Protein AF-R7HG41-F1 (afdb_monomer)

Foldseek 3Di:
DDWDWDWDWDDDPQKIKIKTKIFAAPDDPVLVVVLVVLVNLCRPPNDPPQPLLVVQLNCQLCVRTHQIWMWMWIGHPQWIWIWIDTRLATAKIWIARRVFQWIWIAGPVPGIDIDTDPDDPVVVVVVVVVVVVSVVSSRPRDHDDQDPLNLVLQVLLCLQVVFGDFLSDPCSQLSSQLLQLVVVLVVDDSDPFDWDDDPPDLATGGPVSVVSSSSCSSVGTDDPPRRDDDDDPLSSQLSNLLNVLLCVLVVPDPCSSSLSSLLSLLSNCCPPVHPVPDDLVVSCVSSVHDSVSNVSSNCSSVSSVVRSVD

Radius of gyration: 23.67 Å; Cα contacts (8 Å, |Δi|>4): 444; chains: 1; bounding box: 62×33×68 Å

Mean predicted aligned error: 6.95 Å

Secondary structure (DSSP, 8-state):
-EEEEEEEEEEETTEEEEEEEEEEE---HHHHHHHHHHHHHHHHHS--S-HHHHHHHHHHHTTT-EEEEEEEEEEETTEEEEEEEETTEEEEEEEEEGGGTEEEEEETTTEEEEEE-S--HHHHHHHHHHHHHHHHHHHT-------HHHHHHHHHHHHHHSS--BTTSTTHHHHHHHHHHHHGGGT--SS----B--TT-SS-B-HHHHHHHHHHGGG-BPPGGG------HHHHHHHHHHHHHHHHHHTT-TTHHHHHHHHHHHHHHHHHTS-TTS-HHHHHHHHTS-HHHHHHHHHHHHHHHHHHT-

pLDD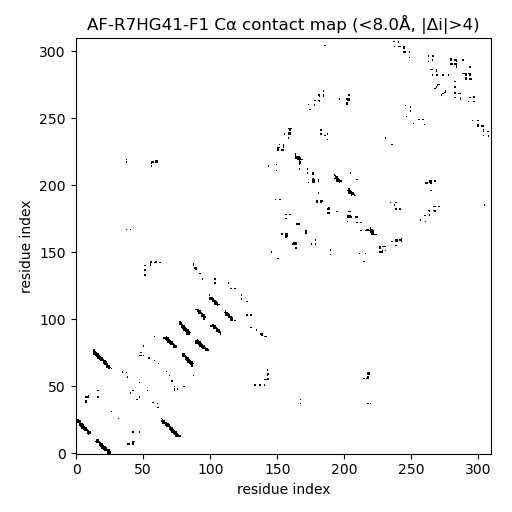T: mean 87.92, std 9.07, range [41.19, 97.56]

Solvent-accessible surface area (backbone atoms only — not comparable to full-atom values): 17279 Å² total; per-residue (Å²): 120,46,83,46,76,49,77,52,74,38,79,56,98,63,35,36,39,38,41,41,38,38,30,34,34,78,72,57,73,68,61,55,48,52,47,52,50,53,52,54,48,44,63,74,70,50,82,74,79,54,57,62,62,44,54,31,37,52,47,29,57,45,60,82,41,43,76,34,33,42,37,41,38,34,33,51,81,59,35,36,37,40,39,33,34,47,70,87,39,64,47,35,39,36,43,35,35,60,92,62,50,29,40,40,38,38,31,74,89,76,46,77,48,77,48,61,49,101,63,59,69,71,60,52,52,54,50,51,50,55,52,50,54,51,50,51,52,52,66,65,55,60,60,74,74,83,48,71,67,56,28,48,52,51,46,51,46,26,54,44,70,73,45,72,58,38,43,66,46,95,54,38,65,60,52,51,35,31,51,49,55,46,35,46,77,74,76,45,69,95,63,90,73,67,65,45,71,53,95,88,51,72,43,43,43,30,67,71,59,48,53,51,48,62,62,44,29,40,61,31,64,54,62,86,83,83,50,89,64,85,74,56,70,68,58,50,50,46,42,40,45,48,31,50,52,49,48,70,70,58,61,89,45,98,54,52,68,62,53,46,28,49,47,22,35,49,52,45,43,39,67,75,77,39,61,82,85,54,60,57,66,57,54,13,61,76,66,73,51,54,52,65,59,48,52,52,47,52,50,50,53,54,54,40,57,68,61,69,77,113

Nearest PDB structures (foldseek):
  3w40-assembly2_B  TM=4.788E-01  e=5.187E-01  Bacillus subtilis subsp. subtilis str. 168
  3b8b-assembly1_A  TM=6.214E-01  e=1.614E+00  Bacteroides thetaiotaomicron VPI-5482
  5yht-assembly1_A  TM=8.379E-01  e=5.273E+00  Mycobacterium tuberculosis H37Rv
  3zt9-assembly1_A  TM=4.044E-01  e=5.540E+00  Neomoorella thermoacetica

Structure (mmCIF, N/CA/C/O backbone):
data_AF-R7HG41-F1
#
_entry.id   AF-R7HG41-F1
#
loop_
_atom_site.group_PDB
_atom_site.id
_atom_site.type_symbol
_atom_site.label_atom_id
_atom_site.label_alt_id
_atom_site.label_comp_id
_atom_site.label_asym_id
_atom_site.label_entity_id
_atom_site.label_seq_id
_atom_site.pdbx_PDB_ins_code
_atom_site.Cartn_x
_atom_site.Cartn_y
_atom_site.Cartn_z
_atom_site.occupancy
_atom_site.B_iso_or_equiv
_atom_site.auth_seq_id
_atom_site.auth_comp_id
_atom_site.auth_asym_id
_atom_site.auth_atom_id
_atom_site.pdbx_PDB_model_num
ATOM 1 N N . MET A 1 1 ? -14.893 7.289 -26.355 1.00 78.06 1 MET A N 1
ATOM 2 C CA . MET A 1 1 ? -13.456 6.979 -26.232 1.00 78.06 1 MET A CA 1
ATOM 3 C C . MET A 1 1 ? -12.640 8.220 -26.538 1.00 78.06 1 MET A C 1
ATOM 5 O O . MET A 1 1 ? -12.677 8.699 -27.666 1.00 78.06 1 MET A O 1
ATOM 9 N N . GLU A 1 2 ? -11.923 8.737 -25.548 1.00 83.88 2 GLU A N 1
ATOM 10 C CA . GLU A 1 2 ? -11.106 9.950 -25.665 1.00 83.88 2 GLU A CA 1
ATOM 11 C C . GLU A 1 2 ? -9.628 9.630 -25.454 1.00 83.88 2 GLU A C 1
ATOM 13 O O . GLU A 1 2 ? -9.282 8.769 -24.644 1.00 83.88 2 GLU A O 1
ATOM 18 N N . LYS A 1 3 ? -8.747 10.314 -26.195 1.00 88.19 3 LYS A N 1
ATOM 19 C CA . LYS A 1 3 ? -7.300 10.205 -25.987 1.00 88.19 3 LYS A CA 1
ATOM 20 C C . LYS A 1 3 ? -6.907 11.023 -24.768 1.00 88.19 3 LYS A C 1
ATOM 22 O O . LYS A 1 3 ? -7.201 12.212 -24.706 1.00 88.19 3 LYS A O 1
ATOM 27 N N . VAL A 1 4 ? -6.161 10.402 -23.867 1.00 90.25 4 VAL A N 1
ATOM 28 C CA . VAL A 1 4 ? -5.652 11.042 -22.658 1.00 90.25 4 VAL A CA 1
ATOM 29 C C . VAL A 1 4 ? -4.135 11.036 -22.696 1.00 90.25 4 VAL A C 1
ATOM 31 O O . VAL A 1 4 ? -3.513 10.028 -23.036 1.00 90.25 4 VAL A O 1
ATOM 34 N N . LYS A 1 5 ? -3.547 12.178 -22.339 1.00 92.50 5 LYS A N 1
ATOM 35 C CA . LYS A 1 5 ? -2.121 12.311 -22.059 1.00 92.50 5 LYS A CA 1
ATOM 36 C C . LYS A 1 5 ? -1.957 12.925 -20.683 1.00 92.50 5 LYS A C 1
ATOM 38 O O . LYS A 1 5 ? -2.509 13.992 -20.427 1.00 92.50 5 LYS A O 1
ATOM 43 N N . ILE A 1 6 ? -1.216 12.254 -19.814 1.00 93.69 6 ILE A N 1
ATOM 44 C CA . ILE A 1 6 ? -0.931 12.733 -18.463 1.00 93.69 6 ILE A CA 1
ATOM 45 C C . ILE A 1 6 ? 0.579 12.758 -18.292 1.00 93.69 6 ILE A C 1
ATOM 47 O O . ILE A 1 6 ? 1.262 11.787 -18.605 1.00 93.69 6 ILE A O 1
ATOM 51 N N . SER A 1 7 ? 1.089 13.876 -17.789 1.00 95.31 7 SER A N 1
ATOM 52 C CA . SER A 1 7 ? 2.476 14.002 -17.364 1.00 95.31 7 SER A CA 1
ATOM 53 C C . SER A 1 7 ? 2.500 14.571 -15.954 1.00 95.31 7 SER A C 1
ATOM 55 O O . SER A 1 7 ? 1.785 15.532 -15.652 1.00 95.31 7 SER A O 1
ATOM 57 N N . LYS A 1 8 ? 3.275 13.939 -15.076 1.00 95.94 8 LYS A N 1
ATOM 58 C CA . LYS A 1 8 ? 3.498 14.379 -13.698 1.00 95.94 8 LYS A CA 1
ATOM 59 C C . LYS A 1 8 ? 4.977 14.271 -13.397 1.00 95.94 8 LYS A C 1
ATOM 61 O O . LYS A 1 8 ? 5.619 13.301 -13.791 1.00 95.94 8 LYS A O 1
ATOM 66 N N . SER A 1 9 ? 5.510 15.259 -12.698 1.00 93.88 9 SER A N 1
ATOM 67 C CA . SER A 1 9 ? 6.915 15.276 -12.333 1.00 93.88 9 SER A CA 1
ATOM 68 C C . SER A 1 9 ? 7.122 15.859 -10.946 1.00 93.88 9 SER A C 1
ATOM 70 O O . SER A 1 9 ? 6.377 16.726 -10.491 1.00 93.88 9 SER A O 1
ATOM 72 N N . TYR A 1 10 ? 8.163 15.365 -10.296 1.00 91.94 10 TYR A N 1
ATOM 73 C CA . TYR A 1 10 ? 8.751 15.922 -9.094 1.00 91.94 10 TYR A CA 1
ATOM 74 C C . TYR A 1 10 ? 10.243 16.051 -9.333 1.00 91.94 10 TYR A C 1
ATOM 76 O O . TYR A 1 10 ? 10.860 15.105 -9.818 1.00 91.94 10 TYR A O 1
ATOM 84 N N . ASN A 1 11 ? 10.815 17.201 -8.988 1.00 90.88 11 ASN A N 1
ATOM 85 C CA . ASN A 1 11 ? 12.237 17.462 -9.160 1.00 90.88 11 ASN A CA 1
ATOM 86 C C . ASN A 1 11 ? 12.777 18.213 -7.938 1.00 90.88 11 ASN A C 1
ATOM 88 O O . ASN A 1 11 ? 12.240 19.252 -7.557 1.00 90.88 11 ASN A O 1
ATOM 92 N N . LEU A 1 12 ? 13.858 17.691 -7.374 1.00 88.38 12 LEU A N 1
ATOM 93 C CA . LEU A 1 12 ? 14.769 18.321 -6.426 1.00 88.38 12 LEU A CA 1
ATOM 94 C C . LEU A 1 12 ? 16.200 18.202 -6.971 1.00 88.38 12 LEU A C 1
ATOM 96 O O . LEU A 1 12 ? 16.440 17.544 -7.979 1.00 88.38 12 LEU A O 1
ATOM 100 N N . GLU A 1 13 ? 17.163 18.824 -6.294 1.00 82.81 13 GLU A N 1
ATOM 101 C CA . GLU A 1 13 ? 18.558 18.918 -6.750 1.00 82.81 13 GLU A CA 1
ATOM 102 C C . GLU A 1 13 ? 19.205 17.558 -7.084 1.00 82.81 13 GLU A C 1
ATOM 104 O O . GLU A 1 13 ? 19.905 17.455 -8.086 1.00 82.81 13 GLU A O 1
ATOM 109 N N . ASN A 1 14 ? 18.915 16.503 -6.311 1.00 84.94 14 ASN A N 1
ATOM 110 C CA . ASN A 1 14 ? 19.470 15.151 -6.501 1.00 84.94 14 ASN A CA 1
ATOM 111 C C . ASN A 1 14 ? 18.400 14.066 -6.702 1.00 84.94 14 ASN A C 1
ATOM 113 O O . ASN A 1 14 ? 18.694 12.869 -6.629 1.00 84.94 14 ASN A O 1
ATOM 117 N N . GLU A 1 15 ? 17.149 14.473 -6.920 1.00 90.75 15 GLU A N 1
ATOM 118 C CA . GLU A 1 15 ? 16.019 13.556 -7.022 1.00 90.75 15 GLU A CA 1
ATOM 119 C C . GLU A 1 15 ? 15.076 14.011 -8.127 1.00 90.75 15 GLU A C 1
ATOM 121 O O . GLU A 1 15 ? 14.619 15.150 -8.133 1.00 90.75 15 GLU A O 1
ATOM 126 N N . SER A 1 16 ? 14.732 13.125 -9.050 1.00 92.81 16 SER A N 1
ATOM 127 C CA . SER A 1 16 ? 13.655 13.394 -9.998 1.00 92.81 16 SER A CA 1
ATOM 128 C C . SER A 1 16 ? 12.800 12.162 -10.201 1.00 92.81 16 SER A C 1
ATOM 130 O O . SER A 1 16 ? 13.277 11.034 -10.150 1.00 92.81 16 SER A O 1
ATOM 132 N N . PHE A 1 17 ? 11.511 12.380 -10.403 1.00 95.25 17 PHE A N 1
ATOM 133 C CA . PHE A 1 17 ? 10.571 11.319 -10.700 1.00 95.25 17 PHE A CA 1
ATOM 134 C C . PHE A 1 17 ? 9.558 11.840 -11.704 1.00 95.25 17 PHE A C 1
ATOM 136 O O . PHE A 1 17 ? 8.912 12.858 -11.456 1.00 95.25 17 PHE A O 1
ATOM 143 N N . ILE A 1 18 ? 9.442 11.176 -12.848 1.00 95.69 18 ILE A N 1
ATOM 144 C CA . ILE A 1 18 ? 8.617 11.619 -13.969 1.00 95.69 18 ILE A CA 1
ATOM 145 C C . ILE A 1 18 ? 7.755 10.452 -14.422 1.00 95.69 18 ILE A C 1
ATOM 147 O O . ILE A 1 18 ? 8.249 9.352 -14.653 1.00 95.69 18 ILE A O 1
ATOM 151 N N . ILE A 1 19 ? 6.465 10.719 -14.581 1.00 96.62 19 ILE A N 1
ATOM 152 C CA . ILE A 1 19 ? 5.491 9.798 -15.149 1.00 96.62 19 ILE A CA 1
ATOM 153 C C . ILE A 1 19 ? 4.958 10.438 -16.418 1.00 96.62 19 ILE A C 1
ATOM 155 O O . ILE A 1 19 ? 4.412 11.541 -16.368 1.00 96.62 19 ILE A O 1
ATOM 159 N N . ASN A 1 20 ? 5.046 9.721 -17.530 1.00 96.38 20 ASN A N 1
ATOM 160 C CA . ASN A 1 20 ? 4.346 10.057 -18.757 1.00 96.38 20 ASN A CA 1
ATOM 161 C C . ASN A 1 20 ? 3.416 8.907 -19.126 1.00 96.38 20 ASN A C 1
ATOM 163 O O . ASN A 1 20 ? 3.817 7.746 -19.189 1.00 96.38 20 ASN A O 1
ATOM 167 N N . TYR A 1 21 ? 2.162 9.245 -19.380 1.00 94.75 21 TYR A N 1
ATOM 168 C CA . TYR A 1 21 ? 1.125 8.299 -19.740 1.00 94.75 21 TYR A CA 1
ATOM 169 C C . TYR A 1 21 ? 0.398 8.764 -21.000 1.00 94.75 21 TYR A C 1
ATOM 171 O O . TYR A 1 21 ? -0.003 9.925 -21.106 1.00 94.75 21 TYR A O 1
ATOM 179 N N . GLU A 1 22 ? 0.171 7.838 -21.928 1.00 94.12 22 GLU A N 1
ATOM 180 C CA . GLU A 1 22 ? -0.749 8.011 -23.052 1.00 94.12 22 GLU A CA 1
ATOM 181 C C . GLU A 1 22 ? -1.715 6.824 -23.117 1.00 94.12 22 GLU A C 1
ATOM 183 O O . GLU A 1 22 ? -1.293 5.673 -23.017 1.00 94.12 22 GLU A O 1
ATOM 188 N N . GLY A 1 23 ? -3.001 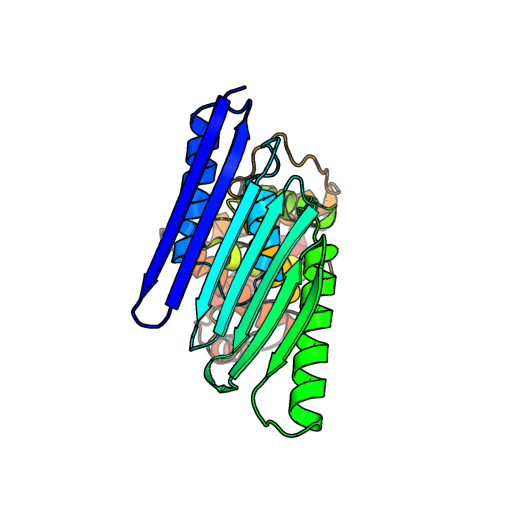7.085 -23.346 1.00 91.50 23 GLY A N 1
ATOM 189 C CA . GLY A 1 23 ? -4.000 6.025 -23.472 1.00 91.50 23 GLY A CA 1
ATOM 190 C C . GLY A 1 23 ? -5.344 6.508 -24.000 1.00 91.50 23 GLY A C 1
ATOM 191 O O . GLY A 1 23 ? -5.479 7.637 -24.482 1.00 91.50 23 GLY A O 1
ATOM 192 N N . ILE A 1 24 ? -6.341 5.628 -23.926 1.00 88.00 24 ILE A N 1
ATOM 193 C CA . ILE A 1 24 ? -7.725 5.892 -24.324 1.00 88.00 24 ILE A CA 1
ATOM 194 C C . ILE A 1 24 ? -8.651 5.537 -23.167 1.00 88.00 24 ILE A C 1
ATOM 196 O O . ILE A 1 24 ? -8.531 4.458 -22.592 1.00 88.00 24 ILE A O 1
ATOM 200 N N . THR A 1 25 ? -9.597 6.417 -22.857 1.00 84.81 25 THR A N 1
ATOM 201 C CA . THR A 1 25 ? -10.564 6.209 -21.776 1.00 84.81 25 THR A CA 1
ATOM 202 C C . THR A 1 25 ? -12.006 6.310 -22.271 1.00 84.81 25 THR A C 1
ATOM 204 O O . THR A 1 25 ? -12.307 7.033 -23.227 1.00 84.81 25 THR A O 1
ATOM 207 N N . GLU A 1 26 ? -12.899 5.558 -21.635 1.00 80.56 26 GLU A N 1
ATOM 208 C CA . GLU A 1 26 ? -14.361 5.729 -21.721 1.00 80.56 26 GLU A CA 1
ATOM 209 C C . GLU A 1 26 ? -14.936 6.377 -20.459 1.00 80.56 26 GLU A C 1
ATOM 211 O O . GLU A 1 26 ? -16.139 6.604 -20.358 1.00 80.56 26 GLU A O 1
ATOM 216 N N . ILE A 1 27 ? -14.068 6.659 -19.492 1.00 72.88 27 ILE A N 1
ATOM 217 C CA . ILE A 1 27 ? -14.447 7.135 -18.178 1.00 72.88 27 ILE A CA 1
ATOM 218 C C . ILE A 1 27 ? -14.811 8.631 -18.255 1.00 72.88 27 ILE A C 1
ATOM 220 O O . ILE A 1 27 ? -14.262 9.373 -19.069 1.00 72.88 27 ILE A O 1
ATOM 224 N N . ASN A 1 28 ? -15.754 9.075 -17.420 1.00 73.69 28 ASN A N 1
ATOM 225 C CA . ASN A 1 28 ? -16.190 10.471 -17.353 1.00 73.69 28 ASN A CA 1
ATOM 226 C C . ASN A 1 28 ? -15.112 11.408 -16.747 1.00 73.69 28 ASN A C 1
ATOM 228 O O . ASN A 1 28 ? -14.106 10.971 -16.185 1.00 73.69 28 ASN A O 1
ATOM 232 N N . ASN A 1 29 ? -15.361 12.721 -16.810 1.00 71.25 29 ASN A N 1
ATOM 233 C CA . ASN A 1 29 ? -14.437 13.750 -16.312 1.00 71.25 29 ASN A CA 1
ATOM 234 C C . ASN A 1 29 ? -14.138 13.673 -14.803 1.00 71.25 29 ASN A C 1
ATOM 236 O O . ASN A 1 29 ? -13.034 14.033 -14.395 1.00 71.25 29 ASN A O 1
ATOM 240 N N . ASN A 1 30 ? -15.085 13.226 -13.971 1.00 68.56 30 ASN A N 1
ATOM 241 C CA . ASN A 1 30 ? -14.884 13.161 -12.519 1.00 68.56 30 ASN A CA 1
ATOM 242 C C . ASN A 1 30 ? -13.859 12.083 -12.158 1.00 68.56 30 ASN A C 1
ATOM 244 O O . ASN A 1 30 ? -12.935 12.338 -11.394 1.00 68.56 30 ASN A O 1
ATOM 248 N N . ASP A 1 31 ? -13.950 10.913 -12.780 1.00 77.81 31 ASP A N 1
ATOM 249 C CA . ASP A 1 31 ? -13.001 9.830 -12.527 1.00 77.81 31 ASP A CA 1
ATOM 250 C C . ASP A 1 31 ? -11.586 10.163 -13.051 1.00 77.81 31 ASP A C 1
ATOM 252 O O . ASP A 1 31 ? -10.582 9.756 -12.467 1.00 77.81 31 ASP A O 1
ATOM 256 N N . LEU A 1 32 ? -11.474 10.953 -14.129 1.00 85.69 32 LEU A N 1
ATOM 257 C CA . LEU A 1 32 ? -10.180 11.475 -14.588 1.00 85.69 32 LEU A CA 1
ATOM 258 C C . LEU A 1 32 ? -9.575 12.472 -13.582 1.00 85.69 32 LEU A C 1
ATOM 260 O O . LEU A 1 32 ? -8.350 12.534 -13.434 1.00 85.69 32 LEU A O 1
ATOM 264 N N . SER A 1 33 ? -10.410 13.249 -12.887 1.00 87.50 33 SER A N 1
ATOM 265 C CA . SER A 1 33 ? -9.967 14.109 -11.785 1.00 87.50 33 SER A CA 1
ATOM 266 C C . SER A 1 33 ? -9.430 13.276 -10.621 1.00 87.50 33 SER A C 1
ATOM 268 O O . SER A 1 33 ? -8.360 13.592 -10.104 1.00 87.50 33 SER A O 1
ATOM 270 N N . ASP A 1 34 ? -10.112 12.191 -10.251 1.00 87.62 34 ASP A N 1
ATOM 271 C CA . ASP A 1 34 ? -9.669 11.291 -9.178 1.00 87.62 34 ASP A CA 1
ATOM 272 C C . ASP A 1 34 ? -8.307 10.661 -9.501 1.00 87.62 34 ASP A C 1
ATOM 274 O O . ASP A 1 34 ? -7.390 10.693 -8.680 1.00 87.62 34 ASP A O 1
ATOM 278 N N . VAL A 1 35 ? -8.125 10.189 -10.740 1.00 90.94 35 VAL A N 1
ATOM 279 C CA . VAL A 1 35 ? -6.831 9.689 -11.234 1.00 90.94 35 VAL A CA 1
ATOM 280 C C . VAL A 1 35 ? -5.750 10.768 -11.143 1.00 90.94 35 VAL A C 1
ATOM 282 O O . VAL A 1 35 ? -4.647 10.505 -10.670 1.00 90.94 35 VAL A O 1
ATOM 285 N N . ASN A 1 36 ? -6.043 12.003 -11.558 1.00 91.50 36 ASN A N 1
ATOM 286 C CA . ASN A 1 36 ? -5.079 13.102 -11.473 1.00 91.50 36 ASN A CA 1
ATOM 287 C C . ASN A 1 36 ? -4.702 13.461 -10.031 1.00 91.50 36 ASN A C 1
ATOM 289 O O . ASN A 1 36 ? -3.537 13.788 -9.779 1.00 91.50 36 ASN A O 1
ATOM 293 N N . ASN A 1 37 ? -5.657 13.405 -9.104 1.00 91.50 37 ASN A N 1
ATOM 294 C CA . ASN A 1 37 ? -5.418 13.641 -7.685 1.00 91.50 37 ASN A CA 1
ATOM 295 C C . ASN A 1 37 ? -4.519 12.545 -7.099 1.00 91.50 37 ASN A C 1
ATOM 297 O O . ASN A 1 37 ? -3.484 12.874 -6.520 1.00 91.50 37 ASN A O 1
ATOM 301 N N . LEU A 1 38 ? -4.833 11.270 -7.360 1.00 93.56 38 LEU A N 1
ATOM 302 C CA . LEU A 1 38 ? -4.010 10.125 -6.952 1.00 93.56 38 LEU A CA 1
ATOM 303 C C . LEU A 1 38 ? -2.582 10.221 -7.487 1.00 93.56 38 LEU A C 1
ATOM 305 O O . LEU A 1 38 ? -1.628 10.045 -6.743 1.00 93.56 38 LEU A O 1
ATOM 309 N N . LEU A 1 39 ? -2.407 10.552 -8.766 1.00 94.56 39 LEU A N 1
ATOM 310 C CA . LEU A 1 39 ? -1.074 10.701 -9.354 1.00 94.56 39 LEU A CA 1
ATOM 311 C C . LEU A 1 39 ? -0.287 11.869 -8.753 1.00 94.56 39 LEU A C 1
ATOM 313 O O . LEU A 1 39 ? 0.932 11.790 -8.620 1.00 94.56 39 LEU A O 1
ATOM 317 N N . THR A 1 40 ? -0.969 12.966 -8.421 1.00 92.75 40 THR A N 1
ATOM 318 C CA . THR A 1 40 ? -0.326 14.130 -7.800 1.00 92.75 40 THR A CA 1
ATOM 319 C C . THR A 1 40 ? 0.130 13.797 -6.384 1.00 92.75 40 THR A C 1
ATOM 321 O O . THR A 1 40 ? 1.250 14.138 -6.014 1.00 92.75 40 THR A O 1
ATOM 324 N N . ASP A 1 41 ? -0.702 13.104 -5.611 1.00 91.94 41 ASP A N 1
ATOM 325 C CA . ASP A 1 41 ? -0.322 12.608 -4.291 1.00 91.94 41 ASP A CA 1
ATOM 326 C C . ASP A 1 41 ? 0.829 11.592 -4.387 1.00 91.94 41 ASP A C 1
ATOM 328 O O . ASP A 1 41 ? 1.850 11.759 -3.722 1.00 91.94 41 ASP A O 1
ATOM 332 N N . PHE A 1 42 ? 0.738 10.626 -5.305 1.00 93.06 42 PHE A N 1
ATOM 333 C CA . PHE A 1 42 ? 1.752 9.594 -5.515 1.00 93.06 42 PHE A CA 1
ATOM 334 C C . PHE A 1 42 ? 3.130 10.196 -5.794 1.00 93.06 42 PHE A C 1
ATOM 336 O O . PHE A 1 42 ? 4.118 9.848 -5.148 1.00 93.06 42 PHE A O 1
ATOM 343 N N . VAL A 1 43 ? 3.195 11.147 -6.730 1.00 91.94 43 VAL A N 1
ATOM 344 C CA . VAL A 1 43 ? 4.447 11.809 -7.108 1.00 91.94 43 VAL A CA 1
ATOM 345 C C . VAL A 1 43 ? 5.028 12.638 -5.969 1.00 91.94 43 VAL A C 1
ATOM 347 O O . VAL A 1 43 ? 6.241 12.783 -5.921 1.00 91.94 43 VAL A O 1
ATOM 350 N N . ASN A 1 44 ? 4.222 13.163 -5.048 1.00 87.50 44 ASN A N 1
ATOM 351 C CA . ASN A 1 44 ? 4.720 14.006 -3.960 1.00 87.50 44 ASN A CA 1
ATOM 352 C C . ASN A 1 44 ? 5.051 13.221 -2.685 1.00 87.50 44 ASN A C 1
ATOM 354 O O . ASN A 1 44 ? 5.999 13.581 -1.989 1.00 87.50 44 ASN A O 1
ATOM 358 N N . ASN A 1 45 ? 4.314 12.146 -2.396 1.00 84.75 45 ASN A N 1
ATOM 359 C CA . ASN A 1 45 ? 4.303 11.513 -1.076 1.00 84.75 45 ASN A CA 1
ATOM 360 C C . ASN A 1 45 ? 4.709 10.032 -1.080 1.00 84.75 45 ASN A C 1
ATOM 362 O O . ASN A 1 45 ? 5.112 9.519 -0.037 1.00 84.75 45 ASN A O 1
ATOM 366 N N . HIS A 1 46 ? 4.648 9.332 -2.218 1.00 85.38 46 HIS A N 1
ATOM 367 C CA . HIS A 1 46 ? 4.998 7.911 -2.263 1.00 85.38 46 HIS A CA 1
ATOM 368 C C . HIS A 1 46 ? 6.522 7.694 -2.284 1.00 85.38 46 HIS A C 1
ATOM 370 O O . HIS A 1 46 ? 7.288 8.508 -2.817 1.00 85.38 46 HIS A O 1
ATOM 376 N N . ASN A 1 47 ? 6.972 6.561 -1.730 1.00 83.06 47 ASN A N 1
ATOM 377 C CA . ASN A 1 47 ? 8.348 6.091 -1.892 1.00 83.06 47 ASN A CA 1
ATOM 378 C C . ASN A 1 47 ? 8.621 5.808 -3.377 1.00 83.06 47 ASN A C 1
ATOM 380 O O . ASN A 1 47 ? 7.943 4.986 -3.987 1.00 83.06 47 ASN A O 1
ATOM 384 N N . ARG A 1 48 ? 9.626 6.483 -3.938 1.00 83.06 48 ARG A N 1
ATOM 385 C CA . ARG A 1 48 ? 9.959 6.478 -5.370 1.00 83.06 48 ARG A CA 1
ATOM 386 C C . ARG A 1 48 ? 11.157 5.597 -5.741 1.00 83.06 48 ARG A C 1
ATOM 388 O O . ARG A 1 48 ? 11.524 5.533 -6.911 1.00 83.06 48 ARG A O 1
ATOM 395 N N . VAL A 1 49 ? 11.736 4.901 -4.761 1.00 84.44 49 VAL A N 1
ATOM 396 C CA . VAL A 1 49 ? 12.940 4.075 -4.945 1.00 84.44 49 VAL A CA 1
ATOM 397 C C . VAL A 1 49 ? 12.607 2.705 -5.540 1.00 84.44 49 VAL A C 1
ATOM 399 O O . VAL A 1 49 ? 13.293 2.251 -6.448 1.00 84.44 49 VAL A O 1
ATOM 402 N N . ASP A 1 50 ? 11.541 2.046 -5.075 1.00 89.19 50 ASP A N 1
ATOM 403 C CA . ASP A 1 50 ? 11.149 0.726 -5.587 1.00 89.19 50 ASP A CA 1
ATOM 404 C C . ASP A 1 50 ? 10.351 0.851 -6.892 1.00 89.19 50 ASP A C 1
ATOM 406 O O . ASP A 1 50 ? 9.121 0.957 -6.905 1.00 89.19 50 ASP A O 1
ATOM 410 N N . MET A 1 51 ? 11.070 0.829 -8.014 1.00 91.19 51 MET A N 1
ATOM 411 C CA . MET A 1 51 ? 10.469 0.957 -9.338 1.00 91.19 51 MET A CA 1
ATOM 412 C C . MET A 1 51 ? 9.493 -0.169 -9.684 1.00 91.19 51 MET A C 1
ATOM 414 O O . MET A 1 51 ? 8.516 0.104 -10.377 1.00 91.19 51 MET A O 1
ATOM 418 N N . VAL A 1 52 ? 9.696 -1.398 -9.195 1.00 92.31 52 VAL A N 1
ATOM 419 C CA . VAL A 1 52 ? 8.788 -2.528 -9.467 1.00 92.31 52 VAL A CA 1
ATOM 420 C C . VAL A 1 52 ? 7.425 -2.262 -8.836 1.00 92.31 52 VAL A C 1
ATOM 422 O O . VAL A 1 52 ? 6.390 -2.364 -9.503 1.00 92.31 52 VAL A O 1
ATOM 425 N N . THR A 1 53 ? 7.417 -1.869 -7.563 1.00 91.56 53 THR A N 1
ATOM 426 C CA . THR A 1 53 ? 6.181 -1.508 -6.862 1.00 91.56 53 THR A CA 1
ATOM 427 C C . THR A 1 53 ? 5.536 -0.274 -7.488 1.00 91.56 53 THR A C 1
ATOM 429 O O . THR A 1 53 ? 4.327 -0.268 -7.731 1.00 91.56 53 THR A O 1
ATOM 432 N N . ASN A 1 54 ? 6.332 0.740 -7.834 1.00 92.75 54 ASN A N 1
ATOM 433 C CA . ASN A 1 54 ? 5.828 1.988 -8.401 1.00 92.75 54 ASN A CA 1
ATOM 434 C C . ASN A 1 54 ? 5.136 1.791 -9.750 1.00 92.75 54 ASN A C 1
ATOM 436 O O . ASN A 1 54 ? 4.007 2.251 -9.923 1.00 92.75 54 ASN A O 1
ATOM 440 N N . VAL A 1 55 ? 5.748 1.069 -10.696 1.00 93.44 55 VAL A N 1
ATOM 441 C CA . VAL A 1 55 ? 5.099 0.818 -11.997 1.00 93.44 55 VAL A CA 1
ATOM 442 C C . VAL A 1 55 ? 3.828 -0.011 -11.841 1.00 93.44 55 VAL A C 1
ATOM 444 O O . VAL A 1 55 ? 2.859 0.215 -12.563 1.00 93.44 55 VAL A O 1
ATOM 447 N N . ARG A 1 56 ? 3.787 -0.922 -10.862 1.00 93.19 56 ARG A N 1
ATOM 448 C CA . ARG A 1 56 ? 2.607 -1.738 -10.570 1.00 93.19 56 ARG A CA 1
ATOM 449 C C . ARG A 1 56 ? 1.456 -0.912 -9.991 1.00 93.19 56 ARG A C 1
ATOM 451 O O . ARG A 1 56 ? 0.315 -1.081 -10.427 1.00 93.19 56 ARG A O 1
ATOM 458 N N . ILE A 1 57 ? 1.741 0.010 -9.070 1.00 93.44 57 ILE A N 1
ATOM 459 C CA . ILE A 1 57 ? 0.761 0.976 -8.547 1.00 93.44 57 ILE A CA 1
ATOM 460 C C . ILE A 1 57 ? 0.233 1.854 -9.681 1.00 93.44 57 ILE A C 1
ATOM 462 O O . ILE A 1 57 ? -0.979 1.933 -9.876 1.00 93.44 57 ILE A O 1
ATOM 466 N N . LEU A 1 58 ? 1.127 2.445 -10.478 1.00 94.06 58 LEU A N 1
ATOM 467 C CA . LEU A 1 58 ? 0.759 3.319 -11.593 1.00 94.06 58 LEU A CA 1
ATOM 468 C C . LEU A 1 58 ? -0.104 2.594 -12.628 1.00 94.06 58 LEU A C 1
ATOM 470 O O . LEU A 1 58 ? -1.148 3.101 -13.031 1.00 94.06 58 LEU A O 1
ATOM 474 N N . ALA A 1 59 ? 0.276 1.378 -13.017 1.00 92.12 59 ALA A N 1
ATOM 475 C CA . ALA A 1 59 ? -0.524 0.573 -13.931 1.00 92.12 59 ALA A CA 1
ATOM 476 C C . ALA A 1 59 ? -1.911 0.234 -13.370 1.00 92.12 59 ALA A C 1
ATOM 478 O O . ALA A 1 59 ? -2.872 0.140 -14.133 1.00 92.12 59 ALA A O 1
ATOM 479 N N . THR A 1 60 ? -2.027 0.074 -12.049 1.00 92.81 60 THR A N 1
ATOM 480 C CA . THR A 1 60 ? -3.310 -0.173 -11.382 1.00 92.81 60 THR A CA 1
ATOM 481 C C . THR A 1 60 ? -4.183 1.082 -11.359 1.00 92.81 60 THR A C 1
ATOM 483 O O . THR A 1 60 ? -5.370 0.988 -11.660 1.00 92.81 60 THR A O 1
ATOM 486 N N . ILE A 1 61 ? -3.607 2.264 -11.107 1.00 92.94 61 ILE A N 1
ATOM 487 C CA . ILE A 1 61 ? -4.319 3.552 -11.210 1.00 92.94 61 ILE A CA 1
ATOM 488 C C . ILE A 1 61 ? -4.906 3.723 -12.624 1.00 92.94 61 ILE A C 1
ATOM 490 O O . ILE A 1 61 ? -6.048 4.148 -12.789 1.00 92.94 61 ILE A O 1
ATOM 494 N N . PHE A 1 62 ? -4.158 3.316 -13.654 1.00 90.31 62 PHE A N 1
ATOM 495 C CA . PHE A 1 62 ? -4.597 3.362 -15.051 1.00 90.31 62 PHE A CA 1
ATOM 496 C C . PHE A 1 62 ? -5.360 2.113 -15.530 1.00 90.31 62 PHE A C 1
ATOM 498 O O . PHE A 1 62 ? -5.574 1.969 -16.733 1.00 90.31 62 PHE A O 1
ATOM 505 N N . LYS A 1 63 ? -5.804 1.205 -14.647 1.00 87.56 63 LYS A N 1
ATOM 506 C CA . LYS A 1 63 ? -6.380 -0.096 -15.054 1.00 87.56 63 LYS A CA 1
ATOM 507 C C . LYS A 1 63 ? -7.596 0.003 -15.984 1.00 87.56 63 LYS A C 1
ATOM 509 O O . LYS A 1 63 ? -7.801 -0.885 -16.803 1.00 87.56 63 LYS A O 1
ATOM 514 N N . ASN A 1 64 ? -8.370 1.083 -15.869 1.00 84.62 64 ASN A N 1
ATOM 515 C CA . ASN A 1 64 ? -9.582 1.327 -16.658 1.00 84.62 64 ASN A CA 1
ATOM 516 C C . ASN A 1 64 ? -9.302 2.050 -17.991 1.00 84.62 64 ASN A C 1
ATOM 518 O O . ASN A 1 64 ? -10.231 2.429 -18.702 1.00 84.62 64 ASN A O 1
ATOM 522 N N . PHE A 1 65 ? -8.031 2.277 -18.324 1.00 86.62 65 PHE A N 1
ATOM 523 C CA . PHE A 1 65 ? -7.621 2.913 -19.564 1.00 86.62 65 PHE A CA 1
ATOM 524 C C . PHE A 1 65 ? -7.056 1.870 -20.532 1.00 86.62 65 PHE A C 1
ATOM 526 O O . PHE A 1 65 ? -6.244 1.017 -20.171 1.00 86.62 65 PHE A O 1
ATOM 533 N N . ASN A 1 66 ? -7.443 1.986 -21.798 1.00 81.69 66 ASN A N 1
ATOM 534 C CA . ASN A 1 66 ? -6.991 1.124 -22.882 1.00 81.69 66 ASN A CA 1
ATOM 535 C C . ASN A 1 66 ? -5.779 1.721 -23.607 1.00 81.69 66 ASN A C 1
ATOM 537 O O . ASN A 1 66 ? -5.536 2.927 -23.562 1.00 81.69 66 ASN A O 1
ATOM 541 N N . ASN A 1 67 ? -5.060 0.882 -24.360 1.00 75.62 67 ASN A N 1
ATOM 542 C CA . ASN A 1 67 ? -3.924 1.291 -25.198 1.00 75.62 67 ASN A CA 1
ATOM 543 C C . ASN A 1 67 ? -2.831 2.055 -24.429 1.00 75.62 67 ASN A C 1
ATOM 545 O O . ASN A 1 67 ? -2.284 3.045 -24.919 1.00 75.62 67 ASN A O 1
ATOM 549 N N . MET A 1 68 ? -2.546 1.582 -23.217 1.00 82.75 68 MET A N 1
ATOM 550 C CA . MET A 1 68 ? -1.631 2.194 -22.264 1.00 82.75 68 MET A CA 1
ATOM 551 C C . MET A 1 68 ? -0.201 2.222 -22.800 1.00 82.75 68 MET A C 1
ATOM 553 O O . MET A 1 68 ? 0.394 1.177 -23.049 1.00 82.75 68 MET A O 1
ATOM 557 N N . LYS A 1 69 ? 0.375 3.417 -22.895 1.00 93.75 69 LYS A N 1
ATOM 558 C CA . LYS A 1 69 ? 1.821 3.632 -22.879 1.00 93.75 69 LYS A CA 1
ATOM 559 C C . LYS A 1 69 ? 2.179 4.315 -21.571 1.00 93.75 69 LYS A C 1
ATOM 561 O O . LYS A 1 69 ? 1.669 5.399 -21.302 1.00 93.75 69 LYS A O 1
ATOM 566 N N . LEU A 1 70 ? 3.046 3.691 -20.787 1.00 95.19 70 LEU A N 1
ATOM 567 C CA . LEU A 1 70 ? 3.532 4.241 -19.527 1.00 95.19 70 LEU A CA 1
ATOM 568 C C . LEU A 1 70 ? 5.047 4.331 -19.588 1.00 95.19 70 LEU A C 1
ATOM 570 O O . LEU A 1 70 ? 5.713 3.325 -19.807 1.00 95.19 70 LEU A O 1
ATOM 574 N N . GLU A 1 71 ? 5.569 5.527 -19.376 1.00 96.88 71 GLU A N 1
ATOM 575 C CA . GLU A 1 71 ? 6.986 5.791 -19.187 1.00 96.88 71 GLU A CA 1
ATOM 576 C C . GLU A 1 71 ? 7.193 6.349 -17.783 1.00 96.88 71 GLU A C 1
ATOM 578 O O . GLU A 1 71 ? 6.511 7.292 -17.375 1.00 96.88 71 GLU A O 1
ATOM 583 N N . VAL A 1 72 ? 8.107 5.739 -17.035 1.00 96.88 72 VAL A N 1
ATOM 584 C CA . VAL A 1 72 ? 8.457 6.167 -15.683 1.00 96.88 72 VAL A CA 1
ATOM 585 C C . VAL A 1 72 ? 9.960 6.323 -15.605 1.00 96.88 72 VAL A C 1
ATOM 587 O O . VAL A 1 72 ? 10.702 5.375 -15.855 1.00 96.88 72 VAL A O 1
ATOM 590 N N . PHE A 1 73 ? 10.389 7.520 -15.235 1.00 96.56 73 PHE A N 1
ATOM 591 C CA . PHE A 1 73 ? 11.779 7.847 -14.983 1.00 96.56 73 PHE A CA 1
ATOM 592 C C . PHE A 1 73 ? 11.961 8.189 -13.509 1.00 96.56 73 PHE A C 1
ATOM 594 O O . PHE A 1 73 ? 11.160 8.930 -12.939 1.00 96.56 73 PHE A O 1
ATOM 601 N N . SER A 1 74 ? 13.019 7.665 -12.907 1.00 95.38 74 SER A N 1
ATOM 602 C CA . SER A 1 74 ? 13.436 7.971 -11.545 1.00 95.38 74 SER A CA 1
ATOM 603 C C . SER A 1 74 ? 14.926 8.277 -11.538 1.00 95.38 74 SER A C 1
ATOM 605 O O . SER A 1 74 ? 15.707 7.592 -12.191 1.00 95.38 74 SER A O 1
ATOM 607 N N . HIS A 1 75 ? 15.328 9.292 -10.791 1.00 93.81 75 HIS A N 1
ATOM 608 C CA . HIS A 1 75 ? 16.706 9.549 -10.417 1.00 93.81 75 HIS A CA 1
ATOM 609 C C . HIS A 1 75 ? 16.739 9.778 -8.916 1.00 93.81 75 HIS A C 1
ATOM 611 O O . HIS A 1 75 ? 16.021 10.639 -8.413 1.00 93.81 75 HIS A O 1
ATOM 617 N N . TYR A 1 76 ? 17.571 9.029 -8.208 1.00 91.94 76 TYR A N 1
ATOM 618 C CA . TYR A 1 76 ? 17.733 9.156 -6.770 1.00 91.94 76 TYR A CA 1
ATOM 619 C C . TYR A 1 76 ? 19.183 8.869 -6.396 1.00 91.94 76 TYR A C 1
ATOM 621 O O . TYR A 1 76 ? 19.688 7.773 -6.648 1.00 91.94 76 TYR A O 1
ATOM 629 N N . ASN A 1 77 ? 19.865 9.852 -5.802 1.00 89.44 77 ASN A N 1
ATOM 630 C CA . ASN A 1 77 ? 21.220 9.704 -5.257 1.00 89.44 77 ASN A CA 1
ATOM 631 C C . ASN A 1 77 ? 22.221 9.037 -6.224 1.00 89.44 77 ASN A C 1
ATOM 633 O O . ASN A 1 77 ? 22.967 8.127 -5.854 1.00 89.44 77 ASN A O 1
ATOM 637 N N . GLY A 1 78 ? 22.243 9.484 -7.484 1.00 90.69 78 GLY A N 1
ATOM 638 C CA . GLY A 1 78 ? 23.187 8.985 -8.490 1.00 90.69 78 GLY A CA 1
ATOM 639 C C . GLY A 1 78 ? 22.817 7.637 -9.122 1.00 90.69 78 GLY A C 1
ATOM 640 O O . GLY A 1 78 ? 23.626 7.080 -9.870 1.00 90.69 78 GLY A O 1
ATOM 641 N N . VAL A 1 79 ? 21.617 7.119 -8.850 1.00 93.62 79 VAL A N 1
ATOM 642 C CA . VAL A 1 79 ? 21.014 5.995 -9.576 1.00 93.62 79 VAL A CA 1
ATOM 643 C C . VAL A 1 79 ? 19.858 6.524 -10.412 1.00 93.62 79 VAL A C 1
ATOM 645 O O . VAL A 1 79 ? 18.990 7.212 -9.885 1.00 93.62 79 VAL A O 1
ATOM 648 N N . SER A 1 80 ? 19.848 6.208 -11.704 1.00 95.31 80 SER A N 1
ATOM 649 C CA . SER A 1 80 ? 18.743 6.533 -12.608 1.00 95.31 80 SER A CA 1
ATOM 650 C C . SER A 1 80 ? 18.095 5.262 -13.128 1.00 95.31 80 SER A C 1
ATOM 652 O O . SER A 1 80 ? 18.803 4.323 -13.484 1.00 95.31 80 SER A O 1
ATOM 654 N N . GLU A 1 81 ? 16.774 5.258 -13.239 1.00 96.62 81 GLU A N 1
ATOM 655 C CA . GLU A 1 81 ? 15.995 4.192 -13.856 1.00 96.62 81 GLU A CA 1
ATOM 656 C C . GLU A 1 81 ? 14.988 4.770 -14.849 1.00 96.62 81 GLU A C 1
ATOM 658 O O . GLU A 1 81 ? 14.325 5.764 -14.561 1.00 96.62 81 GLU A O 1
ATOM 663 N N . ASN A 1 82 ? 14.855 4.143 -16.016 1.00 97.25 82 ASN A N 1
ATOM 664 C CA . ASN A 1 82 ? 13.842 4.483 -17.011 1.00 97.25 82 ASN A CA 1
ATOM 665 C C . ASN A 1 82 ? 13.125 3.215 -17.470 1.00 97.25 82 ASN A C 1
ATOM 667 O O . ASN A 1 82 ? 13.764 2.257 -17.901 1.00 97.25 82 ASN A O 1
ATOM 671 N N . ILE A 1 83 ? 11.799 3.208 -17.398 1.00 97.19 83 ILE A N 1
ATOM 672 C CA . ILE A 1 83 ? 10.965 2.061 -17.742 1.00 97.19 83 ILE A CA 1
ATOM 673 C C . ILE A 1 83 ? 9.887 2.497 -18.722 1.00 97.19 83 ILE A C 1
ATOM 675 O O . ILE A 1 83 ? 9.206 3.492 -18.486 1.00 97.19 83 ILE A O 1
ATOM 679 N N . ARG A 1 84 ? 9.684 1.721 -19.794 1.00 96.69 84 ARG A N 1
ATOM 680 C CA . ARG A 1 84 ? 8.590 1.936 -20.748 1.00 96.69 84 ARG A CA 1
ATOM 681 C C . ARG A 1 84 ? 7.781 0.669 -20.972 1.00 96.69 84 ARG A C 1
ATOM 683 O O . ARG A 1 84 ? 8.317 -0.355 -21.396 1.00 96.69 84 ARG A O 1
ATOM 690 N N . TYR A 1 85 ? 6.476 0.796 -20.780 1.00 94.88 85 TYR A N 1
ATOM 691 C CA . TYR A 1 85 ? 5.478 -0.225 -21.062 1.00 94.88 85 TYR A CA 1
ATOM 692 C C . TYR A 1 85 ? 4.567 0.188 -22.206 1.00 94.88 85 TYR A C 1
ATOM 694 O O . TYR A 1 85 ? 4.240 1.368 -22.371 1.00 94.88 85 TYR A O 1
ATOM 702 N N . LYS A 1 86 ? 4.085 -0.811 -22.944 1.00 92.38 86 LYS A N 1
ATOM 703 C CA . LYS A 1 86 ? 2.944 -0.672 -23.844 1.00 92.38 86 LYS A CA 1
ATOM 704 C C . LYS A 1 86 ? 2.017 -1.865 -23.667 1.00 92.38 86 LYS A C 1
ATOM 706 O O . LYS A 1 86 ? 2.451 -2.988 -23.862 1.00 92.38 86 LYS A O 1
ATOM 711 N N . ASN A 1 87 ? 0.748 -1.616 -23.348 1.00 88.12 87 ASN A N 1
ATOM 712 C CA . ASN A 1 87 ? -0.265 -2.657 -23.134 1.00 88.12 87 ASN A CA 1
ATOM 713 C C . ASN A 1 87 ? 0.209 -3.763 -22.177 1.00 88.12 87 ASN A C 1
ATOM 715 O O . ASN A 1 87 ? 0.105 -4.940 -22.494 1.00 88.12 87 ASN A O 1
ATOM 719 N N . ASP A 1 88 ? 0.755 -3.365 -21.027 1.00 86.69 88 ASP A N 1
ATOM 720 C CA . ASP A 1 88 ? 1.305 -4.263 -20.002 1.00 86.69 88 ASP A CA 1
ATOM 721 C C . ASP A 1 88 ? 2.546 -5.080 -20.436 1.00 86.69 88 ASP A C 1
ATOM 723 O O . ASP A 1 88 ? 3.071 -5.860 -19.649 1.00 86.69 88 ASP A O 1
ATOM 727 N N . GLU A 1 89 ? 3.094 -4.851 -21.634 1.00 92.38 89 GLU A N 1
ATOM 728 C CA . GLU A 1 89 ? 4.358 -5.443 -22.088 1.00 92.38 89 GLU A CA 1
ATOM 729 C C . GLU A 1 89 ? 5.533 -4.486 -21.854 1.00 92.38 89 GLU A C 1
ATOM 731 O O . GLU A 1 89 ? 5.487 -3.311 -22.246 1.00 92.38 89 GLU A O 1
ATOM 736 N N . LEU A 1 90 ? 6.601 -4.984 -21.220 1.00 95.06 90 LEU A N 1
ATOM 737 C CA . LEU A 1 90 ? 7.832 -4.225 -21.009 1.00 95.06 90 LEU A CA 1
ATOM 738 C C . LEU A 1 90 ? 8.573 -4.061 -22.340 1.00 95.06 90 LEU A C 1
ATOM 740 O O . LEU A 1 90 ? 9.090 -5.027 -22.903 1.00 95.06 90 LEU A O 1
ATOM 744 N N . LEU A 1 91 ? 8.670 -2.825 -22.825 1.00 95.75 91 LEU A N 1
ATOM 745 C CA . LEU A 1 91 ? 9.402 -2.513 -24.054 1.00 95.75 91 LEU A CA 1
ATOM 746 C C . LEU A 1 91 ? 10.858 -2.150 -23.778 1.00 95.75 91 LEU A C 1
ATOM 748 O O . LEU A 1 91 ? 11.743 -2.460 -24.576 1.00 95.75 91 LEU A O 1
ATOM 752 N N . TYR A 1 92 ? 11.090 -1.450 -22.670 1.00 97.31 92 TYR A N 1
ATOM 753 C CA . TYR A 1 92 ? 12.389 -0.889 -22.345 1.00 97.31 92 TYR A CA 1
ATOM 754 C C . TYR A 1 92 ? 12.582 -0.770 -20.841 1.00 97.31 92 TYR A C 1
ATOM 756 O O . TYR A 1 92 ? 11.679 -0.320 -20.133 1.00 97.31 92 TYR A O 1
ATOM 764 N N . TYR A 1 93 ? 13.782 -1.107 -20.389 1.00 97.56 93 TYR A N 1
ATOM 765 C CA . TYR A 1 93 ? 14.253 -0.833 -19.043 1.00 97.56 93 TYR A CA 1
ATOM 766 C C . TYR A 1 93 ? 15.711 -0.387 -19.102 1.00 97.56 93 TYR A C 1
ATOM 768 O O . TYR A 1 93 ? 16.524 -1.007 -19.777 1.00 97.56 93 TYR A O 1
ATOM 776 N N . GLU A 1 94 ? 16.051 0.670 -18.385 1.00 97.38 94 GLU A N 1
ATOM 777 C CA . GLU A 1 94 ? 17.421 1.118 -18.191 1.00 97.38 94 GLU A CA 1
ATOM 778 C C . GLU A 1 94 ? 17.654 1.412 -16.714 1.00 97.38 94 GLU A C 1
ATOM 780 O O . GLU A 1 94 ? 16.809 2.038 -16.077 1.00 97.38 94 GLU A O 1
ATOM 785 N N . LYS A 1 95 ? 18.811 0.996 -16.193 1.00 96.62 95 LYS A N 1
ATOM 786 C CA . LYS A 1 95 ? 19.323 1.385 -14.877 1.00 96.62 95 LYS A CA 1
ATOM 787 C C . LYS A 1 95 ? 20.774 1.824 -15.000 1.00 96.62 95 LYS A C 1
ATOM 789 O O . LYS A 1 95 ? 21.624 1.075 -15.482 1.00 96.62 95 LYS A O 1
ATOM 794 N N . VAL A 1 96 ? 21.062 3.037 -14.544 1.00 95.94 96 VAL A N 1
ATOM 795 C CA . VAL A 1 96 ? 22.395 3.647 -14.549 1.00 95.94 96 VAL A CA 1
ATOM 796 C C . VAL A 1 96 ? 22.818 3.906 -13.112 1.00 95.94 96 VAL A C 1
ATOM 798 O O . VAL A 1 96 ? 22.110 4.574 -12.367 1.00 95.94 96 VAL A O 1
ATOM 801 N N . ILE A 1 97 ? 23.988 3.402 -12.725 1.00 94.50 97 ILE A N 1
ATOM 802 C CA . ILE A 1 97 ? 24.600 3.644 -11.415 1.00 94.50 97 ILE A CA 1
ATOM 803 C C . ILE A 1 97 ? 25.853 4.484 -11.644 1.00 94.50 97 ILE A C 1
ATOM 805 O O . ILE A 1 97 ? 26.928 3.950 -11.934 1.00 94.50 97 ILE A O 1
ATOM 809 N N . ILE A 1 98 ? 25.713 5.804 -11.505 1.00 91.56 98 ILE A N 1
ATOM 810 C CA . ILE A 1 98 ? 26.750 6.784 -11.867 1.00 91.56 98 ILE A CA 1
ATOM 811 C C . ILE A 1 98 ? 28.034 6.536 -11.074 1.00 91.56 98 ILE A C 1
ATOM 813 O O . ILE A 1 98 ? 29.120 6.501 -11.645 1.00 91.56 98 ILE A O 1
ATOM 817 N N . SER A 1 99 ? 27.915 6.278 -9.770 1.00 90.00 99 SER A N 1
ATOM 818 C CA . SER A 1 99 ? 29.060 6.055 -8.874 1.00 90.00 99 SER A CA 1
ATOM 819 C C . SER A 1 99 ? 29.920 4.844 -9.242 1.00 90.00 99 SER A C 1
ATOM 821 O O . SER A 1 99 ? 31.076 4.766 -8.829 1.00 90.00 99 SER A O 1
ATOM 823 N N . LYS A 1 100 ? 29.368 3.892 -10.002 1.00 89.12 100 LYS A N 1
ATOM 824 C CA . LYS A 1 100 ? 30.069 2.679 -10.437 1.00 89.12 100 LYS A CA 1
ATOM 825 C C . LYS A 1 100 ? 30.405 2.689 -11.926 1.00 89.12 100 LYS A C 1
ATOM 827 O O . LYS A 1 100 ? 31.067 1.756 -12.373 1.00 89.12 100 LYS A O 1
ATOM 832 N N . GLY A 1 101 ? 29.941 3.699 -12.668 1.00 91.31 101 GLY A N 1
ATOM 833 C CA . GLY A 1 101 ? 30.032 3.734 -14.125 1.00 91.31 101 GLY A CA 1
ATOM 834 C C . GLY A 1 101 ? 29.349 2.534 -14.780 1.00 91.31 101 GLY A C 1
ATOM 835 O O . GLY A 1 101 ? 29.815 2.064 -15.812 1.00 91.31 101 GLY A O 1
ATOM 836 N N . CYS A 1 102 ? 28.298 1.984 -14.155 1.00 93.69 102 CYS A N 1
ATOM 837 C CA . CYS A 1 102 ? 27.569 0.841 -14.701 1.00 93.69 102 CYS A CA 1
ATOM 838 C C . CYS A 1 102 ? 26.246 1.286 -15.336 1.00 93.69 102 CYS A C 1
ATOM 840 O O . CYS A 1 102 ? 25.506 2.083 -14.754 1.00 93.69 102 CYS A O 1
ATOM 842 N N . LYS A 1 103 ? 25.910 0.691 -16.478 1.00 95.75 103 LYS A N 1
ATOM 843 C CA . LYS A 1 103 ? 24.632 0.826 -17.169 1.00 95.75 103 LYS A CA 1
ATOM 844 C C . LYS A 1 103 ? 24.112 -0.555 -17.568 1.00 95.75 103 LYS A C 1
ATOM 846 O O . LYS A 1 103 ? 24.805 -1.329 -18.225 1.00 95.75 103 LYS A O 1
ATOM 851 N N . PHE A 1 104 ? 22.872 -0.832 -17.195 1.00 96.62 104 PHE A N 1
ATOM 852 C CA . PHE A 1 104 ? 22.104 -1.988 -17.637 1.00 96.62 104 PHE A CA 1
ATOM 853 C C . PHE A 1 104 ? 20.947 -1.506 -18.492 1.00 96.62 104 PHE A C 1
ATOM 855 O O . PHE A 1 104 ? 20.210 -0.609 -18.092 1.00 96.62 104 PHE A O 1
ATOM 862 N N . GLU A 1 105 ? 20.793 -2.096 -19.665 1.00 97.56 105 GLU A N 1
ATOM 863 C CA . GLU A 1 105 ? 19.747 -1.757 -20.613 1.00 97.56 105 GLU A CA 1
ATOM 864 C C . GLU A 1 105 ? 19.092 -3.043 -21.109 1.00 97.56 105 GLU A C 1
ATOM 866 O O . GLU A 1 105 ? 19.763 -3.996 -21.498 1.00 97.56 105 GLU A O 1
ATOM 871 N N . TYR A 1 106 ? 17.769 -3.058 -21.110 1.00 97.38 106 TYR A N 1
ATOM 872 C CA . TYR A 1 106 ? 16.945 -4.069 -21.737 1.00 97.38 106 TYR A CA 1
ATOM 873 C C . TYR A 1 106 ? 16.058 -3.407 -22.785 1.00 97.38 106 TYR A C 1
ATOM 875 O O . TYR A 1 106 ? 15.405 -2.392 -22.534 1.00 97.38 106 TYR A O 1
ATOM 883 N N . ASN A 1 107 ? 16.001 -4.029 -23.956 1.00 95.25 107 ASN A N 1
ATOM 884 C CA . ASN A 1 107 ? 15.078 -3.690 -25.023 1.00 95.25 107 ASN A CA 1
ATOM 885 C C . ASN A 1 107 ? 14.452 -4.986 -25.544 1.00 95.25 107 ASN A C 1
ATOM 887 O O . ASN A 1 107 ? 15.167 -5.952 -25.812 1.00 95.25 107 ASN A O 1
ATOM 891 N N . ASN A 1 108 ? 13.136 -5.004 -25.737 1.00 91.50 108 ASN A N 1
ATOM 892 C CA . ASN A 1 108 ? 12.424 -6.202 -26.189 1.00 91.50 108 ASN A CA 1
ATOM 893 C C . ASN A 1 108 ? 12.874 -6.734 -27.569 1.00 91.50 108 ASN A C 1
ATOM 895 O O . ASN A 1 108 ? 12.642 -7.901 -27.871 1.00 91.50 108 ASN A O 1
ATOM 899 N N . LEU A 1 109 ? 13.527 -5.909 -28.394 1.00 92.25 109 LEU A N 1
ATOM 900 C CA . LEU A 1 109 ? 14.092 -6.302 -29.690 1.00 92.25 109 LEU A CA 1
ATOM 901 C C . LEU A 1 109 ? 15.549 -6.767 -29.592 1.00 92.25 109 LEU A C 1
ATOM 903 O O . LEU A 1 109 ? 15.947 -7.690 -30.296 1.00 92.25 109 LEU A O 1
ATOM 907 N N . ASN A 1 110 ? 16.347 -6.115 -28.741 1.00 90.88 110 ASN A N 1
ATOM 908 C CA . ASN A 1 110 ? 17.807 -6.284 -28.715 1.00 90.88 110 ASN A CA 1
ATOM 909 C C . ASN A 1 110 ? 18.316 -7.073 -27.497 1.00 90.88 110 ASN A C 1
ATOM 911 O O . ASN A 1 110 ? 19.516 -7.314 -27.382 1.00 90.88 110 ASN A O 1
ATOM 915 N N . GLY A 1 111 ? 17.426 -7.479 -26.591 1.00 92.94 111 GLY A N 1
ATOM 916 C CA . GLY A 1 111 ? 17.781 -8.196 -25.372 1.00 92.94 111 GLY A CA 1
ATOM 917 C C . GLY A 1 111 ? 18.460 -7.297 -24.340 1.00 92.94 111 GLY A C 1
ATOM 918 O O . GLY A 1 111 ? 18.085 -6.137 -24.171 1.00 92.94 111 GLY A O 1
ATOM 919 N N . ILE A 1 112 ? 19.431 -7.861 -23.618 1.00 95.38 112 ILE A N 1
ATOM 920 C CA . ILE A 1 112 ? 20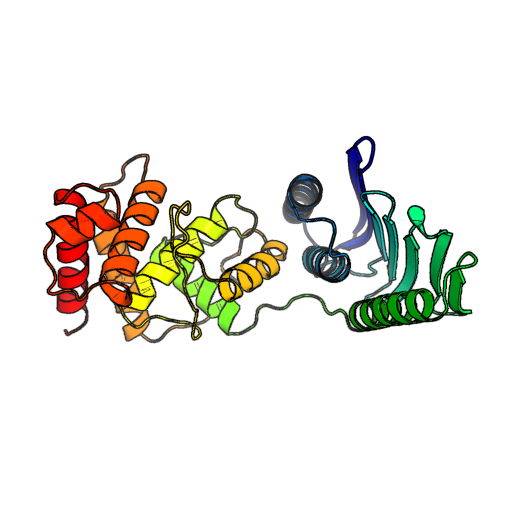.124 -7.207 -22.502 1.00 95.38 112 ILE A CA 1
ATOM 921 C C . ILE A 1 112 ? 21.505 -6.730 -22.950 1.00 95.38 112 ILE A C 1
ATOM 923 O O . ILE A 1 112 ? 22.276 -7.486 -23.542 1.00 95.38 112 ILE A O 1
ATOM 927 N N . LYS A 1 113 ? 21.844 -5.497 -22.583 1.00 95.44 113 LYS A N 1
ATOM 928 C CA . LYS A 1 113 ? 23.174 -4.913 -22.701 1.00 95.44 113 LYS A CA 1
ATOM 929 C C . LYS A 1 113 ? 23.628 -4.433 -21.327 1.00 95.44 113 LYS A C 1
ATOM 931 O O . LYS A 1 113 ? 22.916 -3.689 -20.659 1.00 95.44 113 LYS A O 1
ATOM 936 N N . PHE A 1 114 ? 24.821 -4.846 -20.914 1.00 94.00 114 PHE A N 1
ATOM 937 C CA . PHE A 1 114 ? 25.421 -4.415 -19.658 1.00 94.00 114 PHE A CA 1
ATOM 938 C C . PHE A 1 114 ? 26.823 -3.873 -19.912 1.00 94.00 114 PHE A C 1
ATOM 940 O O . PHE A 1 114 ? 27.667 -4.549 -20.498 1.00 94.00 114 PHE A O 1
ATOM 947 N N . GLU A 1 115 ? 27.055 -2.649 -19.464 1.00 92.38 115 GLU A N 1
ATOM 948 C CA . GLU A 1 115 ? 28.337 -1.962 -19.532 1.00 92.38 115 GLU A CA 1
ATOM 949 C C . GLU A 1 115 ? 28.718 -1.544 -18.118 1.00 92.38 115 GLU A C 1
ATOM 951 O O . GLU A 1 115 ? 27.881 -1.042 -17.370 1.00 92.38 115 GLU A O 1
ATOM 956 N N . CYS A 1 116 ? 29.971 -1.755 -17.728 1.00 91.62 116 CYS A N 1
ATOM 957 C CA . CYS A 1 116 ? 30.477 -1.189 -16.491 1.00 91.62 116 CYS A CA 1
ATOM 958 C C . CYS A 1 116 ? 31.971 -0.886 -16.596 1.00 91.62 116 CYS A C 1
ATOM 960 O O . CYS A 1 116 ? 32.714 -1.634 -17.239 1.00 91.62 116 CYS A O 1
ATOM 962 N N . ASP A 1 117 ? 32.398 0.200 -15.950 1.00 88.38 117 ASP A N 1
ATOM 963 C CA . ASP A 1 117 ? 33.810 0.546 -15.785 1.00 88.38 117 ASP A CA 1
ATOM 964 C C . ASP A 1 117 ? 34.590 -0.584 -15.095 1.00 88.38 117 ASP A C 1
ATOM 966 O O . ASP A 1 117 ? 34.005 -1.557 -14.622 1.00 88.38 117 ASP A O 1
ATOM 970 N N . LYS A 1 118 ? 35.928 -0.473 -15.044 1.00 73.69 118 LYS A N 1
ATOM 971 C CA . LYS A 1 118 ? 36.870 -1.490 -14.522 1.00 73.69 118 LYS A CA 1
ATOM 972 C C . LYS A 1 118 ? 36.667 -1.808 -13.026 1.00 73.69 118 LYS A C 1
ATOM 974 O O . LYS A 1 118 ? 37.519 -1.522 -12.189 1.00 73.69 118 LYS A O 1
ATOM 979 N N . GLN A 1 119 ? 35.543 -2.428 -12.703 1.00 78.00 119 GLN A N 1
ATOM 980 C CA . GLN A 1 119 ? 35.152 -2.938 -11.402 1.00 78.00 119 GLN A CA 1
ATOM 981 C C . GLN A 1 119 ? 35.655 -4.377 -11.248 1.00 78.00 119 GLN A C 1
ATOM 983 O O . GLN A 1 119 ? 35.839 -5.110 -12.222 1.00 78.00 119 GLN A O 1
ATOM 988 N N . GLY A 1 120 ? 35.862 -4.814 -10.005 1.00 82.62 120 GLY A N 1
ATOM 989 C CA . GLY A 1 120 ? 36.195 -6.211 -9.727 1.00 82.62 120 GLY A CA 1
ATOM 990 C C . GLY A 1 120 ? 35.062 -7.154 -10.151 1.00 82.62 120 GLY A C 1
ATOM 991 O O . GLY A 1 120 ? 33.886 -6.846 -9.953 1.00 82.62 120 GLY A O 1
ATOM 992 N N . SER A 1 121 ? 35.404 -8.336 -10.673 1.00 84.56 121 SER A N 1
ATOM 993 C CA . SER A 1 121 ? 34.438 -9.321 -11.195 1.00 84.56 121 SER A CA 1
ATOM 994 C C . SER A 1 121 ? 33.314 -9.668 -10.211 1.00 84.56 121 SER A C 1
ATOM 996 O O . SER A 1 121 ? 32.161 -9.788 -10.609 1.00 84.56 121 SER A O 1
ATOM 998 N N . LYS A 1 122 ? 33.616 -9.755 -8.909 1.00 88.00 122 LYS A N 1
ATOM 999 C CA . LYS A 1 122 ? 32.619 -10.006 -7.856 1.00 88.00 122 LYS A CA 1
ATOM 1000 C C . LYS A 1 122 ? 31.556 -8.902 -7.760 1.00 88.00 122 LYS A C 1
ATOM 1002 O O . LYS A 1 122 ? 30.381 -9.205 -7.583 1.00 88.00 122 LYS A O 1
ATOM 1007 N N . VAL A 1 123 ? 31.963 -7.636 -7.878 1.00 86.50 123 VAL A N 1
ATOM 1008 C CA . VAL A 1 123 ? 31.049 -6.480 -7.832 1.00 86.50 123 VAL A CA 1
ATOM 1009 C C . VAL A 1 123 ? 30.160 -6.473 -9.070 1.00 86.50 123 VAL A C 1
ATOM 1011 O O . VAL A 1 123 ? 28.953 -6.287 -8.952 1.00 86.50 123 VAL A O 1
ATOM 1014 N N . VAL A 1 124 ? 30.753 -6.736 -10.237 1.00 88.44 124 VAL A N 1
ATOM 1015 C CA . VAL A 1 124 ? 30.031 -6.823 -11.512 1.00 88.44 124 VAL A CA 1
ATOM 1016 C C . VAL A 1 124 ? 28.963 -7.914 -11.475 1.00 88.44 124 VAL A C 1
ATOM 1018 O O . VAL A 1 124 ? 27.812 -7.637 -11.794 1.00 88.44 124 VAL A O 1
ATOM 1021 N N . ILE A 1 125 ? 29.318 -9.128 -11.041 1.00 89.38 125 ILE A N 1
ATOM 1022 C CA . ILE A 1 125 ? 28.370 -10.248 -10.953 1.00 89.38 125 ILE A CA 1
ATOM 1023 C C . ILE A 1 125 ? 27.216 -9.905 -10.006 1.00 89.38 125 ILE A C 1
ATOM 1025 O O . ILE A 1 125 ? 26.064 -10.098 -10.371 1.00 89.38 125 ILE A O 1
ATOM 1029 N N . SER A 1 126 ? 27.508 -9.347 -8.826 1.00 91.56 126 SER A N 1
ATOM 1030 C CA . SER A 1 126 ? 26.469 -8.967 -7.858 1.00 91.56 126 SER A CA 1
ATOM 1031 C C . SER A 1 126 ? 25.472 -7.956 -8.428 1.00 91.56 126 SER A C 1
ATOM 1033 O O . SER A 1 126 ? 24.275 -8.102 -8.208 1.00 91.56 126 SER A O 1
ATOM 1035 N N . LEU A 1 127 ? 25.958 -6.940 -9.146 1.00 91.19 127 LEU A N 1
ATOM 1036 C CA . LEU A 1 127 ? 25.103 -5.928 -9.770 1.00 91.19 127 LEU A CA 1
ATOM 1037 C C . LEU A 1 127 ? 24.260 -6.514 -10.895 1.00 91.19 127 LEU A C 1
ATOM 1039 O O . LEU A 1 127 ? 23.075 -6.214 -10.997 1.00 91.19 127 LEU A O 1
ATOM 1043 N N . LEU A 1 128 ? 24.870 -7.358 -11.729 1.00 91.19 128 LEU A N 1
ATOM 1044 C CA . LEU A 1 128 ? 24.164 -8.004 -12.824 1.00 91.19 128 LEU A CA 1
ATOM 1045 C C . LEU A 1 128 ? 23.037 -8.898 -12.296 1.00 91.19 128 LEU A C 1
ATOM 1047 O O . LEU A 1 128 ? 21.941 -8.857 -12.846 1.00 91.19 128 LEU A O 1
ATOM 1051 N N . THR A 1 129 ? 23.276 -9.653 -11.219 1.00 93.31 129 THR A N 1
ATOM 1052 C CA . THR A 1 129 ? 22.237 -10.460 -10.565 1.00 93.31 129 THR A CA 1
ATOM 1053 C C . THR A 1 129 ? 21.074 -9.591 -10.089 1.00 93.31 129 THR A C 1
ATOM 1055 O O . THR A 1 129 ? 19.940 -9.863 -10.468 1.00 93.31 129 THR A O 1
ATOM 1058 N N . GLU A 1 130 ? 21.348 -8.514 -9.344 1.00 92.69 130 GLU A N 1
ATOM 1059 C CA . GLU A 1 130 ? 20.316 -7.578 -8.864 1.00 92.69 130 GLU A CA 1
ATOM 1060 C C . GLU A 1 130 ? 19.481 -7.011 -10.027 1.00 92.69 130 GLU A C 1
ATOM 1062 O O . GLU A 1 130 ? 18.252 -6.984 -9.978 1.00 92.69 130 GLU A O 1
ATOM 1067 N N . MET A 1 131 ? 20.139 -6.595 -11.113 1.00 93.25 131 MET A N 1
ATOM 1068 C CA . MET A 1 131 ? 19.475 -6.003 -12.278 1.00 93.25 131 MET A CA 1
ATOM 1069 C C . MET A 1 131 ? 18.646 -7.018 -13.072 1.00 93.25 131 MET A C 1
ATOM 1071 O O . MET A 1 131 ? 17.573 -6.676 -13.568 1.00 93.25 131 MET A O 1
ATOM 1075 N N . VAL A 1 132 ? 19.109 -8.266 -13.186 1.00 94.69 132 VAL A N 1
ATOM 1076 C CA . VAL A 1 132 ? 18.356 -9.347 -13.840 1.00 94.69 132 VAL A CA 1
ATOM 1077 C C . VAL A 1 132 ? 17.145 -9.755 -13.001 1.00 94.69 132 VAL A C 1
ATOM 1079 O O . VAL A 1 132 ? 16.071 -9.959 -13.564 1.00 94.69 132 VAL A O 1
ATOM 1082 N N . GLU A 1 133 ? 17.279 -9.831 -11.676 1.00 94.75 133 GLU A N 1
ATOM 1083 C CA . GLU A 1 133 ? 16.148 -10.065 -10.769 1.00 94.75 133 GLU A CA 1
ATOM 1084 C C . GLU A 1 133 ? 15.109 -8.946 -10.886 1.00 94.75 133 GLU A C 1
ATOM 1086 O O . GLU A 1 133 ? 13.917 -9.208 -11.053 1.00 94.75 133 GLU A O 1
ATOM 1091 N N . GLN A 1 134 ? 15.552 -7.688 -10.889 1.00 94.06 134 GLN A N 1
ATOM 1092 C CA . GLN A 1 134 ? 14.661 -6.550 -11.073 1.00 94.06 134 GLN A CA 1
ATOM 1093 C C . GLN A 1 134 ? 13.957 -6.595 -12.438 1.00 94.06 134 GLN A C 1
ATOM 1095 O O . GLN A 1 134 ? 12.736 -6.444 -12.501 1.00 94.06 134 GLN A O 1
ATOM 1100 N N . LEU A 1 135 ? 14.687 -6.879 -13.524 1.00 95.56 135 LEU A N 1
ATOM 1101 C CA . LEU A 1 135 ? 14.107 -7.068 -14.857 1.00 95.56 135 LEU A CA 1
ATOM 1102 C C . LEU A 1 135 ? 13.081 -8.210 -14.876 1.00 95.56 135 LEU A C 1
ATOM 1104 O O . LEU A 1 135 ? 12.031 -8.067 -15.499 1.00 95.56 135 LEU A O 1
ATOM 1108 N N . TYR A 1 136 ? 13.349 -9.323 -14.190 1.00 95.00 136 TYR A N 1
ATOM 1109 C CA . TYR A 1 136 ? 12.406 -10.434 -14.066 1.00 95.00 136 TYR A CA 1
ATOM 1110 C C . TYR A 1 136 ? 11.087 -9.976 -13.432 1.00 95.00 136 TYR A C 1
ATOM 1112 O O . TYR A 1 136 ? 10.017 -10.237 -13.987 1.00 95.00 136 TYR A O 1
ATOM 1120 N N . PHE A 1 137 ? 11.146 -9.237 -12.320 1.00 94.56 137 PHE A N 1
ATOM 1121 C CA . PHE A 1 137 ? 9.944 -8.721 -11.663 1.00 94.56 137 PHE A CA 1
ATOM 1122 C C . PHE A 1 137 ? 9.206 -7.672 -12.497 1.00 94.56 137 PHE A C 1
ATOM 1124 O O . PHE A 1 137 ? 7.975 -7.685 -12.528 1.00 94.56 137 PHE A O 1
ATOM 1131 N N . LEU A 1 138 ? 9.934 -6.802 -13.204 1.00 94.19 138 LEU A N 1
ATOM 1132 C CA . LEU A 1 138 ? 9.347 -5.854 -14.152 1.00 94.19 138 LEU A CA 1
ATOM 1133 C C . LEU A 1 138 ? 8.636 -6.591 -15.291 1.00 94.19 138 LEU A C 1
ATOM 1135 O O . LEU A 1 138 ? 7.494 -6.288 -15.604 1.00 94.19 138 LEU A O 1
ATOM 1139 N N . ASN A 1 139 ? 9.246 -7.624 -15.863 1.00 92.31 139 ASN A N 1
ATOM 1140 C CA . ASN A 1 139 ? 8.648 -8.366 -16.970 1.00 92.31 139 ASN A CA 1
ATOM 1141 C C . ASN A 1 139 ? 7.442 -9.230 -16.549 1.00 92.31 139 ASN A C 1
ATOM 1143 O O . ASN A 1 139 ? 6.599 -9.563 -17.376 1.00 92.31 139 ASN A O 1
ATOM 1147 N N . GLN A 1 140 ? 7.351 -9.602 -15.269 1.00 87.94 140 GLN A N 1
ATOM 1148 C CA . GLN A 1 140 ? 6.223 -10.354 -14.706 1.00 87.94 140 GLN A CA 1
ATOM 1149 C C . GLN A 1 140 ? 5.198 -9.483 -13.979 1.00 87.94 140 GLN A C 1
ATOM 1151 O O . GLN A 1 140 ? 4.301 -10.013 -13.305 1.00 87.94 140 GLN A O 1
ATOM 1156 N N . PHE A 1 141 ? 5.321 -8.158 -14.055 1.00 82.62 141 PHE A N 1
ATOM 1157 C CA . PHE A 1 141 ? 4.410 -7.303 -13.320 1.00 82.62 141 PHE A CA 1
ATOM 1158 C C . PHE A 1 141 ? 2.966 -7.533 -13.801 1.00 82.62 141 PHE A C 1
ATOM 1160 O O . PHE A 1 141 ? 2.679 -7.855 -14.951 1.00 82.62 141 PHE A O 1
ATOM 1167 N N . LYS A 1 142 ? 2.036 -7.402 -12.862 1.00 85.19 142 LYS A N 1
ATOM 1168 C CA . LYS A 1 142 ? 0.594 -7.498 -13.105 1.00 85.19 142 LYS A CA 1
ATOM 1169 C C . LYS A 1 142 ? -0.066 -6.379 -12.341 1.00 85.19 142 LYS A C 1
ATOM 1171 O O . LYS A 1 142 ? 0.353 -6.129 -11.213 1.00 85.19 142 LYS A O 1
ATOM 1176 N N . LYS A 1 143 ? -1.076 -5.735 -12.915 1.00 90.50 143 LYS A N 1
ATOM 1177 C CA . LYS A 1 143 ? -1.916 -4.786 -12.175 1.00 90.50 143 LYS A CA 1
ATOM 1178 C C . LYS A 1 143 ? -2.441 -5.459 -10.906 1.00 90.50 143 LYS A C 1
ATOM 1180 O O . LYS A 1 143 ? -2.635 -6.675 -10.876 1.00 90.50 143 LYS A O 1
ATOM 1185 N N . TYR A 1 144 ? -2.604 -4.684 -9.845 1.00 90.94 144 TYR A N 1
ATOM 1186 C CA . TYR A 1 144 ? -3.214 -5.206 -8.640 1.00 90.94 144 TYR A CA 1
ATOM 1187 C C . TYR A 1 144 ? -4.705 -5.408 -8.872 1.00 90.94 144 TYR A C 1
ATOM 1189 O O . TYR A 1 144 ? -5.409 -4.503 -9.314 1.00 90.94 144 TYR A O 1
ATOM 1197 N N . ASP A 1 145 ? -5.173 -6.585 -8.478 1.00 89.69 145 ASP A N 1
ATOM 1198 C CA . ASP A 1 145 ? -6.582 -6.875 -8.277 1.00 89.69 145 ASP A CA 1
ATOM 1199 C C . ASP A 1 145 ? -6.868 -6.998 -6.780 1.00 89.69 145 ASP A C 1
ATOM 1201 O O . ASP A 1 145 ? -5.992 -7.371 -5.983 1.00 89.69 145 ASP A O 1
ATOM 1205 N N . LEU A 1 146 ? -8.109 -6.684 -6.407 1.00 91.00 146 LEU A N 1
ATOM 1206 C CA . LEU A 1 146 ? -8.607 -6.873 -5.049 1.00 91.00 146 LEU A CA 1
ATOM 1207 C C . LEU A 1 146 ? -8.865 -8.362 -4.838 1.00 91.00 146 LEU A C 1
ATOM 1209 O O . LEU A 1 146 ? -9.804 -8.932 -5.408 1.00 91.00 146 LEU A O 1
ATOM 1213 N N . ASN A 1 147 ? -8.007 -8.990 -4.038 1.00 90.75 147 ASN A N 1
ATOM 1214 C CA . ASN A 1 147 ? -8.189 -10.381 -3.650 1.00 90.75 147 ASN A CA 1
ATOM 1215 C C . ASN A 1 147 ? -9.275 -10.492 -2.559 1.00 90.75 147 ASN A C 1
ATOM 1217 O O . ASN A 1 147 ? -9.916 -9.508 -2.181 1.00 90.75 147 ASN A O 1
ATOM 1221 N N . THR A 1 148 ? -9.523 -11.709 -2.078 1.00 90.75 148 THR A N 1
ATOM 1222 C CA . THR A 1 148 ? -10.518 -11.948 -1.026 1.00 90.75 148 THR A CA 1
ATOM 1223 C C . THR A 1 148 ? -10.187 -11.178 0.253 1.00 90.75 148 THR A C 1
ATOM 1225 O O . THR A 1 148 ? -11.056 -10.487 0.772 1.00 90.75 148 THR A O 1
ATOM 1228 N N . ASP A 1 149 ? -8.940 -11.222 0.718 1.00 91.88 149 ASP A N 1
ATOM 1229 C CA . ASP A 1 149 ? -8.528 -10.580 1.973 1.00 91.88 149 ASP A CA 1
ATOM 1230 C C . ASP A 1 149 ? -8.628 -9.053 1.901 1.00 91.88 149 ASP A C 1
ATOM 1232 O O . ASP A 1 149 ? -9.070 -8.417 2.854 1.00 91.88 149 ASP A O 1
ATOM 1236 N N . ASP A 1 150 ? -8.295 -8.460 0.753 1.00 92.94 150 ASP A N 1
ATOM 1237 C CA . ASP A 1 150 ? -8.458 -7.031 0.480 1.00 92.94 150 ASP A CA 1
ATOM 1238 C C . ASP A 1 150 ? -9.927 -6.614 0.612 1.00 92.94 150 ASP A C 1
ATOM 1240 O O . ASP A 1 150 ? -10.258 -5.621 1.261 1.00 92.94 150 ASP A 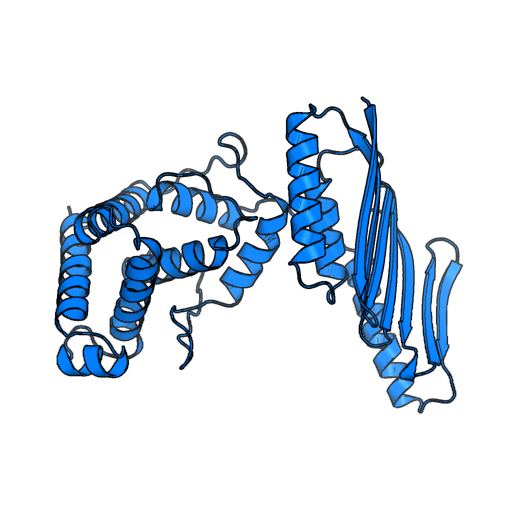O 1
ATOM 1244 N N . LYS A 1 151 ? -10.830 -7.403 0.022 1.00 93.06 151 LYS A N 1
ATOM 1245 C CA . LYS A 1 151 ? -12.276 -7.165 0.085 1.00 93.06 151 LYS A CA 1
ATOM 1246 C C . LYS A 1 151 ? -12.822 -7.349 1.501 1.00 93.06 151 LYS A C 1
ATOM 1248 O O . LYS A 1 151 ? -13.664 -6.560 1.925 1.00 93.06 151 LYS A O 1
ATOM 1253 N N . ILE A 1 152 ? -12.332 -8.342 2.250 1.00 93.50 152 ILE A N 1
ATOM 1254 C CA . ILE A 1 152 ? -12.699 -8.526 3.660 1.00 93.50 152 ILE A CA 1
ATOM 1255 C C . ILE A 1 152 ? -12.204 -7.329 4.487 1.00 93.50 152 ILE A C 1
ATOM 1257 O O . ILE A 1 152 ? -12.983 -6.784 5.264 1.00 93.50 152 ILE A O 1
ATOM 1261 N N . LEU A 1 153 ? -10.964 -6.863 4.295 1.00 95.00 153 LEU A N 1
ATOM 1262 C CA . LEU A 1 153 ? -10.422 -5.689 4.991 1.00 95.00 153 LEU A CA 1
ATOM 1263 C C . LEU A 1 153 ? -11.271 -4.433 4.742 1.00 95.00 153 LEU A C 1
ATOM 1265 O O . LEU A 1 153 ? -11.576 -3.698 5.682 1.00 95.00 153 LEU A O 1
ATOM 1269 N N . ILE A 1 154 ? -11.685 -4.212 3.490 1.00 94.62 154 ILE A N 1
ATOM 1270 C CA . ILE A 1 154 ? -12.583 -3.114 3.104 1.00 94.62 154 ILE A CA 1
ATOM 1271 C C . ILE A 1 154 ? -13.928 -3.223 3.837 1.00 94.62 154 ILE A C 1
ATOM 1273 O O . ILE A 1 154 ? -14.425 -2.221 4.352 1.00 94.62 154 ILE A O 1
ATOM 1277 N N . GLU A 1 155 ? -14.512 -4.420 3.917 1.00 94.19 155 GLU A N 1
ATOM 1278 C CA . GLU A 1 155 ? -15.787 -4.634 4.609 1.00 94.19 155 GLU A CA 1
ATOM 1279 C C . GLU A 1 155 ? -15.663 -4.459 6.130 1.00 94.19 155 GLU A C 1
ATOM 1281 O O . GLU A 1 155 ? -16.512 -3.816 6.749 1.00 94.19 155 GLU A O 1
ATOM 1286 N N . ILE A 1 156 ? -14.574 -4.936 6.742 1.00 95.56 156 ILE A N 1
ATOM 1287 C CA . ILE A 1 156 ? -14.278 -4.676 8.158 1.00 95.56 156 ILE A CA 1
ATOM 1288 C C . ILE A 1 156 ? -14.175 -3.168 8.403 1.00 95.56 156 ILE A C 1
ATOM 1290 O O . ILE A 1 156 ? -14.804 -2.665 9.335 1.00 95.56 156 ILE A O 1
ATOM 1294 N N . TYR A 1 157 ? -13.441 -2.438 7.556 1.00 95.88 157 TYR A N 1
ATOM 1295 C CA . TYR A 1 157 ? -13.310 -0.985 7.666 1.00 95.88 157 TYR A CA 1
ATOM 1296 C C . TYR A 1 157 ? -14.674 -0.289 7.613 1.00 95.88 157 TYR A C 1
ATOM 1298 O O . TYR A 1 157 ? -14.974 0.540 8.473 1.00 95.88 157 TYR A O 1
ATOM 1306 N N . ARG A 1 158 ? -15.533 -0.667 6.658 1.00 94.38 158 ARG A N 1
ATOM 1307 C CA . ARG A 1 158 ? -16.898 -0.133 6.534 1.00 94.38 158 ARG A CA 1
ATOM 1308 C C . ARG A 1 158 ? -17.730 -0.382 7.779 1.00 94.38 158 ARG A C 1
ATOM 1310 O O . ARG A 1 158 ? -18.380 0.532 8.273 1.00 94.38 158 ARG A O 1
ATOM 1317 N N . LEU A 1 159 ? -17.703 -1.600 8.307 1.00 94.31 159 LEU A N 1
ATOM 1318 C CA . LEU A 1 159 ? -18.454 -1.960 9.508 1.00 94.31 159 LEU A CA 1
ATOM 1319 C C . LEU A 1 159 ? -17.925 -1.253 10.760 1.00 94.31 159 LEU A C 1
ATOM 1321 O O . LEU A 1 159 ? -18.704 -0.934 11.658 1.00 94.31 159 LEU A O 1
ATOM 1325 N N . PHE A 1 160 ? -16.614 -1.015 10.824 1.00 95.31 160 PHE A N 1
ATOM 1326 C CA . PHE A 1 160 ? -15.966 -0.403 11.975 1.00 95.31 160 PHE A CA 1
ATOM 1327 C C . PHE A 1 160 ? -16.119 1.123 11.994 1.00 95.31 160 PHE A C 1
ATOM 1329 O O . PHE A 1 160 ? -16.485 1.685 13.024 1.00 95.31 160 PHE A O 1
ATOM 1336 N N . TYR A 1 161 ? -15.865 1.800 10.873 1.00 93.81 161 TYR A N 1
ATOM 1337 C CA . TYR A 1 161 ? -15.893 3.264 10.776 1.00 93.81 161 TYR A CA 1
ATOM 1338 C C . TYR A 1 161 ? -17.201 3.828 10.210 1.00 93.81 161 TYR A C 1
ATOM 1340 O O . TYR A 1 161 ? -17.418 5.034 10.286 1.00 93.81 161 TYR A O 1
ATOM 1348 N N . ASN A 1 162 ? -18.086 2.980 9.678 1.00 92.31 162 ASN A N 1
ATOM 1349 C CA . ASN A 1 162 ? -19.326 3.384 9.007 1.00 92.31 162 ASN A CA 1
ATOM 1350 C C . ASN A 1 162 ? -19.092 4.339 7.817 1.00 92.31 162 ASN A C 1
ATOM 1352 O O . ASN A 1 162 ? -19.904 5.217 7.531 1.00 92.31 162 ASN A O 1
ATOM 1356 N N . GLU A 1 163 ? -17.969 4.164 7.116 1.00 92.44 163 GLU A N 1
ATOM 1357 C CA . GLU A 1 163 ? -17.588 4.927 5.925 1.00 92.44 163 GLU A CA 1
ATOM 1358 C C . GLU A 1 163 ? -16.803 4.036 4.943 1.00 92.44 163 GLU A C 1
ATOM 1360 O O . GLU A 1 163 ? -16.286 2.983 5.317 1.00 92.44 163 GLU A O 1
ATOM 1365 N N . ASN A 1 164 ? -16.696 4.448 3.677 1.00 93.12 164 ASN A N 1
ATOM 1366 C CA . ASN A 1 164 ? -15.814 3.772 2.721 1.00 93.12 164 ASN A CA 1
ATOM 1367 C C . ASN A 1 164 ? -14.348 4.154 2.971 1.00 93.12 164 ASN A C 1
ATOM 1369 O O . ASN A 1 164 ? -14.083 5.340 3.183 1.00 93.12 164 ASN A O 1
ATOM 1373 N N . PRO A 1 165 ? -13.398 3.204 2.886 1.00 95.19 165 PRO A N 1
ATOM 1374 C CA . PRO A 1 165 ? -11.987 3.543 2.979 1.00 95.19 165 PRO A CA 1
ATOM 1375 C C . PRO A 1 165 ? -11.545 4.380 1.776 1.00 95.19 165 PRO A C 1
ATOM 1377 O O . PRO A 1 165 ? -11.939 4.129 0.632 1.00 95.19 165 PRO A O 1
ATOM 1380 N N . ASP A 1 166 ? -10.688 5.356 2.058 1.00 95.00 166 ASP A N 1
ATOM 1381 C CA . ASP A 1 166 ? -9.887 6.056 1.065 1.00 95.00 166 ASP A CA 1
ATOM 1382 C C . ASP A 1 166 ? -8.423 5.702 1.295 1.00 95.00 166 ASP A C 1
ATOM 1384 O O . ASP A 1 166 ? -7.801 6.171 2.246 1.00 95.00 166 ASP A O 1
ATOM 1388 N N . PHE A 1 167 ? -7.883 4.832 0.441 1.00 94.81 167 PHE A N 1
ATOM 1389 C CA . PHE A 1 167 ? -6.504 4.366 0.557 1.00 94.81 167 PHE A CA 1
ATOM 1390 C C . PHE A 1 167 ? -5.464 5.412 0.154 1.00 94.81 167 PHE A C 1
ATOM 1392 O O . PHE A 1 167 ? -4.276 5.181 0.362 1.00 94.81 167 PHE A O 1
ATOM 1399 N N . SER A 1 168 ? -5.899 6.563 -0.364 1.00 92.00 168 SER A N 1
ATOM 1400 C CA . SER A 1 168 ? -5.035 7.724 -0.581 1.00 92.00 168 SER A CA 1
ATOM 1401 C C . SER A 1 168 ? -5.038 8.714 0.587 1.00 92.00 168 SER A C 1
ATOM 1403 O O . SER A 1 168 ? -4.231 9.640 0.614 1.00 92.00 168 SER A O 1
ATOM 1405 N N . ASP A 1 169 ? -5.905 8.523 1.590 1.00 93.12 169 ASP A N 1
ATOM 1406 C CA . ASP A 1 169 ? -5.910 9.370 2.780 1.00 93.12 169 ASP A CA 1
ATOM 1407 C C . ASP A 1 169 ? -4.632 9.158 3.606 1.00 93.12 169 ASP A C 1
ATOM 1409 O O . ASP A 1 169 ? -4.280 8.041 3.983 1.00 93.12 169 ASP A O 1
ATOM 1413 N N . LYS A 1 170 ? -3.956 10.254 3.966 1.00 90.81 170 LYS A N 1
ATOM 1414 C CA . LYS A 1 170 ? -2.690 10.232 4.724 1.00 90.81 170 LYS A CA 1
ATOM 1415 C C . LYS A 1 170 ? -2.756 9.488 6.067 1.00 90.81 170 LYS A C 1
ATOM 1417 O O . LYS A 1 170 ? -1.726 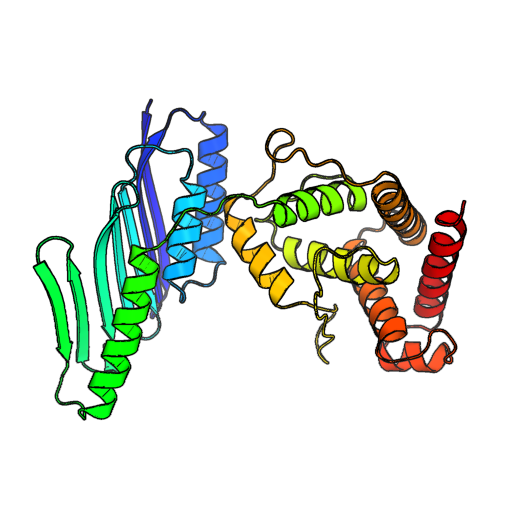9.067 6.587 1.00 90.81 170 LYS A O 1
ATOM 1422 N N . ASN A 1 171 ? -3.943 9.350 6.656 1.00 93.50 171 ASN A N 1
ATOM 1423 C CA . ASN A 1 171 ? -4.163 8.670 7.927 1.00 93.50 171 ASN A CA 1
ATOM 1424 C C . ASN A 1 171 ? -4.703 7.244 7.754 1.00 93.50 171 ASN A C 1
ATOM 1426 O O . ASN A 1 171 ? -4.904 6.567 8.766 1.00 93.50 171 ASN A O 1
ATOM 1430 N N . ILE A 1 172 ? -4.941 6.761 6.527 1.00 95.69 172 ILE A N 1
ATOM 1431 C CA . ILE A 1 172 ? -5.568 5.451 6.302 1.00 95.69 172 ILE A CA 1
ATOM 1432 C C . ILE A 1 172 ? -4.776 4.316 6.945 1.00 95.69 172 ILE A C 1
ATOM 1434 O O . ILE A 1 172 ? -5.359 3.437 7.578 1.00 95.69 172 ILE A O 1
ATOM 1438 N N . ASN A 1 173 ? -3.444 4.381 6.868 1.00 95.06 173 ASN A N 1
ATOM 1439 C CA . ASN A 1 173 ? -2.579 3.381 7.477 1.00 95.06 173 ASN A CA 1
ATOM 1440 C C . ASN A 1 173 ? -2.762 3.352 8.998 1.00 95.06 173 ASN A C 1
ATOM 1442 O O . ASN A 1 173 ? -3.006 2.301 9.581 1.00 95.06 173 ASN A O 1
ATOM 1446 N N . ILE A 1 174 ? -2.759 4.525 9.639 1.00 95.81 174 ILE A N 1
ATOM 1447 C CA . ILE A 1 174 ? -2.992 4.652 11.082 1.00 95.81 174 ILE A CA 1
ATOM 1448 C C . ILE A 1 174 ? -4.372 4.098 11.447 1.00 95.81 174 ILE A C 1
ATOM 1450 O O . ILE A 1 174 ? -4.471 3.316 12.393 1.00 95.81 174 ILE A O 1
ATOM 1454 N N . LYS A 1 175 ? -5.425 4.456 10.698 1.00 96.62 175 LYS A N 1
ATOM 1455 C CA . LYS A 1 175 ? -6.788 3.952 10.927 1.00 96.62 175 LYS A CA 1
ATOM 1456 C C . LYS A 1 175 ? -6.835 2.423 10.850 1.00 96.62 175 LYS A C 1
ATOM 1458 O O . LYS A 1 175 ? -7.274 1.780 11.798 1.00 96.62 175 LYS A O 1
ATOM 1463 N N . ILE A 1 176 ? -6.331 1.831 9.767 1.00 96.94 176 ILE A N 1
ATOM 1464 C CA . ILE A 1 176 ? -6.398 0.380 9.548 1.00 96.94 176 ILE A CA 1
ATOM 1465 C C . ILE A 1 176 ? -5.556 -0.391 10.573 1.00 96.94 176 ILE A C 1
ATOM 1467 O O . ILE A 1 176 ? -6.050 -1.362 11.144 1.00 96.94 176 ILE A O 1
ATOM 1471 N N . GLN A 1 177 ? -4.327 0.049 10.859 1.00 96.50 177 GLN A N 1
ATOM 1472 C CA . GLN A 1 177 ? -3.460 -0.584 11.863 1.00 96.50 177 GLN A CA 1
ATOM 1473 C C . GLN A 1 177 ? -4.109 -0.557 13.253 1.00 96.50 177 GLN A C 1
ATOM 1475 O O . GLN A 1 177 ? -4.175 -1.578 13.936 1.00 96.50 177 GLN A O 1
ATOM 1480 N N . THR A 1 178 ? -4.666 0.595 13.638 1.00 96.06 178 THR A N 1
ATOM 1481 C CA . THR A 1 178 ? -5.375 0.780 14.913 1.00 96.06 178 THR A CA 1
ATOM 1482 C C . THR A 1 178 ? -6.611 -0.118 14.996 1.00 96.06 178 THR A C 1
ATOM 1484 O O . THR A 1 178 ? -6.792 -0.831 15.983 1.00 96.06 178 THR A O 1
ATOM 1487 N N . MET A 1 179 ? -7.442 -0.119 13.950 1.00 96.31 179 MET A N 1
ATOM 1488 C CA . MET A 1 179 ? -8.644 -0.948 13.848 1.00 96.31 179 MET A CA 1
ATOM 1489 C C . MET A 1 179 ? -8.313 -2.434 13.986 1.00 96.31 179 MET A C 1
ATOM 1491 O O . MET A 1 179 ? -8.871 -3.110 14.850 1.00 96.31 179 MET A O 1
ATOM 1495 N N . MET A 1 180 ? -7.394 -2.943 13.163 1.00 96.06 180 MET A N 1
ATOM 1496 C CA . MET A 1 180 ? -7.045 -4.362 13.168 1.00 96.06 180 MET A CA 1
ATOM 1497 C C . MET A 1 180 ? -6.377 -4.771 14.480 1.00 96.06 180 MET A C 1
ATOM 1499 O O . MET A 1 180 ? -6.730 -5.806 15.037 1.00 96.06 180 MET A O 1
ATOM 1503 N N . SER A 1 181 ? -5.499 -3.934 15.044 1.00 94.31 181 SER A N 1
ATOM 1504 C CA . SER A 1 181 ? -4.879 -4.214 16.342 1.00 94.31 181 SER A CA 1
ATOM 1505 C C . SER A 1 181 ? -5.906 -4.348 17.474 1.00 94.31 181 SER A C 1
ATOM 1507 O O . SER A 1 181 ? -5.725 -5.193 18.350 1.00 94.31 181 SER A O 1
ATOM 1509 N N . ILE A 1 182 ? -6.982 -3.552 17.462 1.00 93.69 182 ILE A N 1
ATOM 1510 C CA . ILE A 1 182 ? -8.085 -3.678 18.427 1.00 93.69 182 ILE A CA 1
ATOM 1511 C C . ILE A 1 182 ? -8.893 -4.950 18.154 1.00 93.69 182 ILE A C 1
ATOM 1513 O O . ILE A 1 182 ? -9.198 -5.696 19.079 1.00 93.69 182 ILE A O 1
ATOM 1517 N N . LEU A 1 183 ? -9.256 -5.207 16.898 1.00 94.12 183 LEU A N 1
ATOM 1518 C CA . LEU A 1 183 ? -10.126 -6.321 16.512 1.00 94.12 183 LEU A CA 1
ATOM 1519 C C . LEU A 1 183 ? -9.514 -7.702 16.791 1.00 94.12 183 LEU A C 1
ATOM 1521 O O . LEU A 1 183 ? -10.243 -8.623 17.168 1.00 94.12 183 LEU A O 1
ATOM 1525 N N . VAL A 1 184 ? -8.186 -7.822 16.735 1.00 91.56 184 VAL A N 1
ATOM 1526 C CA . VAL A 1 184 ? -7.459 -9.041 17.129 1.00 91.56 184 VAL A CA 1
ATOM 1527 C C . VAL A 1 184 ? -7.729 -9.426 18.591 1.00 91.56 184 VAL A C 1
ATOM 1529 O O . VAL A 1 184 ? -7.751 -10.616 18.908 1.00 91.56 184 VAL A O 1
ATOM 1532 N N . GLN A 1 185 ? -8.016 -8.463 19.484 1.0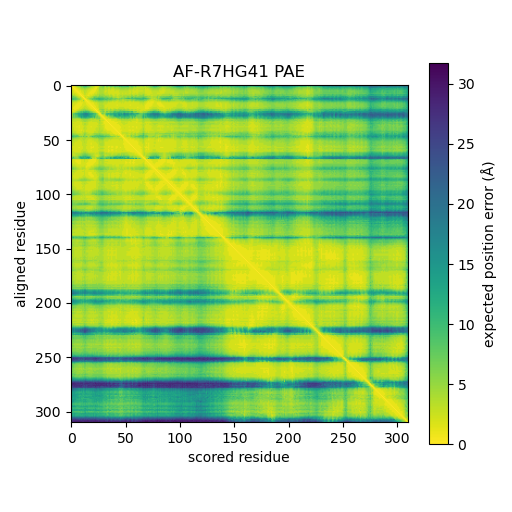0 88.62 185 GLN A N 1
ATOM 1533 C CA . GLN A 1 185 ? -8.423 -8.768 20.865 1.00 88.62 185 GLN A CA 1
ATOM 1534 C C . GLN A 1 185 ? -9.692 -9.625 20.916 1.00 88.62 185 GLN A C 1
ATOM 1536 O O . GLN A 1 185 ? -9.828 -10.471 21.797 1.00 88.62 185 GLN A O 1
ATOM 1541 N N . PHE A 1 186 ? -10.589 -9.428 19.953 1.00 89.69 186 PHE A N 1
ATOM 1542 C CA . PHE A 1 186 ? -11.892 -10.079 19.862 1.00 89.69 186 PHE A CA 1
ATOM 1543 C C . PHE A 1 186 ? -11.907 -11.204 18.820 1.00 89.69 186 PHE A C 1
ATOM 1545 O O . PHE A 1 186 ? -12.963 -11.541 18.294 1.00 89.69 186 PHE A O 1
ATOM 1552 N N . ASN A 1 187 ? -10.734 -11.776 18.518 1.00 88.69 187 ASN A N 1
ATOM 1553 C CA . ASN A 1 187 ? -10.541 -12.880 17.572 1.00 88.69 187 ASN A CA 1
ATOM 1554 C C . ASN A 1 187 ? -10.999 -12.573 16.135 1.00 88.69 187 ASN A C 1
ATOM 1556 O O . ASN A 1 187 ? -11.294 -13.486 15.367 1.00 88.69 187 ASN A O 1
ATOM 1560 N N . ILE A 1 188 ? -11.019 -11.294 15.749 1.00 90.69 188 ILE A N 1
ATOM 1561 C CA . ILE A 1 188 ? -11.228 -10.875 14.364 1.00 90.69 188 ILE A CA 1
ATOM 1562 C C . ILE A 1 188 ? -9.859 -10.570 13.753 1.00 90.69 188 ILE A C 1
ATOM 1564 O O . ILE A 1 188 ? -9.241 -9.553 14.065 1.00 90.69 188 ILE A O 1
ATOM 1568 N N . SER A 1 189 ? -9.387 -11.460 12.882 1.00 85.56 189 SER A N 1
ATOM 1569 C CA . SER A 1 189 ? -8.159 -11.274 12.105 1.00 85.56 189 SER A CA 1
ATOM 1570 C C . SER A 1 189 ? -8.319 -11.838 10.695 1.00 85.56 189 SER A C 1
ATOM 1572 O O . SER A 1 189 ? -9.095 -12.768 10.489 1.00 85.56 189 SER A O 1
ATOM 1574 N N . LEU A 1 190 ? -7.591 -11.269 9.731 1.00 80.62 190 LEU A N 1
ATOM 1575 C CA . LEU A 1 190 ? -7.555 -11.753 8.340 1.00 80.62 190 LEU A CA 1
ATOM 1576 C C . LEU A 1 190 ? -6.426 -12.759 8.121 1.00 80.62 190 LEU A C 1
ATOM 1578 O O . LEU A 1 190 ? -6.562 -13.697 7.347 1.00 80.62 190 LEU A O 1
ATOM 1582 N N . SER A 1 191 ? -5.320 -12.560 8.830 1.00 76.50 191 SER A N 1
ATOM 1583 C CA . SER A 1 191 ? -4.134 -13.409 8.806 1.00 76.50 191 SER A CA 1
ATOM 1584 C C . SER A 1 191 ? -3.489 -13.435 10.194 1.00 76.50 191 SER A C 1
ATOM 1586 O O . SER A 1 191 ? -3.991 -12.828 11.146 1.00 76.50 191 SER A O 1
ATOM 1588 N N . GLU A 1 192 ? -2.354 -14.109 10.334 1.00 76.44 192 GLU A N 1
ATOM 1589 C CA . GLU A 1 192 ? -1.523 -14.029 11.537 1.00 76.44 192 GLU A CA 1
ATOM 1590 C C . GLU A 1 192 ? -0.703 -12.728 11.555 1.00 76.44 192 GLU A C 1
ATOM 1592 O O . GLU A 1 192 ? 0.527 -12.742 11.591 1.00 76.44 192 GLU A O 1
ATOM 1597 N N . TYR A 1 193 ? -1.383 -11.575 11.515 1.00 80.06 193 TYR A N 1
ATOM 1598 C CA . TYR A 1 193 ? -0.721 -10.277 11.605 1.00 80.06 193 TYR A CA 1
ATOM 1599 C C . TYR A 1 193 ? 0.087 -10.181 12.904 1.00 80.06 193 TYR A C 1
ATOM 1601 O O . TYR A 1 193 ? -0.458 -10.064 14.005 1.00 80.06 193 TYR A O 1
ATOM 1609 N N . SER A 1 194 ? 1.410 -10.179 12.764 1.00 86.00 194 SER A N 1
ATOM 1610 C CA . SER A 1 194 ? 2.333 -10.005 13.882 1.00 86.00 194 SER A CA 1
ATOM 1611 C C . SER A 1 194 ? 2.487 -8.520 14.205 1.00 86.00 194 SER A C 1
ATOM 1613 O O . SER A 1 194 ? 3.339 -7.823 13.654 1.00 86.00 194 SER A O 1
ATOM 1615 N N . PHE A 1 195 ? 1.623 -8.007 15.081 1.00 91.25 195 PHE A N 1
ATOM 1616 C CA . PHE A 1 195 ? 1.717 -6.626 15.552 1.00 91.25 195 PHE A CA 1
ATOM 1617 C C . PHE A 1 195 ? 2.924 -6.434 16.469 1.00 91.25 195 PHE A C 1
ATOM 1619 O O . PHE A 1 195 ? 3.160 -7.223 17.379 1.00 91.25 195 PHE A O 1
ATOM 1626 N N . THR A 1 196 ? 3.646 -5.333 16.264 1.00 90.06 196 THR A N 1
ATOM 1627 C CA . THR A 1 196 ? 4.749 -4.901 17.125 1.00 90.06 196 THR A CA 1
ATOM 1628 C C . THR A 1 196 ? 4.519 -3.472 17.604 1.00 90.06 196 THR A C 1
ATOM 1630 O O . THR A 1 196 ? 4.153 -2.591 16.827 1.00 90.06 196 THR A O 1
ATOM 1633 N N . LEU A 1 197 ? 4.767 -3.223 18.894 1.00 88.94 197 LEU A N 1
ATOM 1634 C CA . LEU A 1 197 ? 4.774 -1.880 19.481 1.00 88.94 197 LEU A CA 1
ATOM 1635 C C . LEU A 1 197 ? 6.212 -1.419 19.762 1.00 88.94 197 LEU A C 1
ATOM 1637 O O . LEU A 1 197 ? 6.815 -1.788 20.779 1.00 88.94 197 LEU A O 1
ATOM 1641 N N . TRP A 1 198 ? 6.747 -0.598 18.859 1.00 84.00 198 TRP A N 1
ATOM 1642 C CA . TRP A 1 198 ? 8.063 0.035 18.990 1.00 84.00 198 TRP A CA 1
ATOM 1643 C C . TRP A 1 198 ? 8.066 1.133 20.060 1.00 84.00 198 TRP A C 1
ATOM 1645 O O . TRP A 1 198 ? 7.055 1.798 20.271 1.00 84.00 198 TRP A O 1
ATOM 1655 N N . LYS A 1 199 ? 9.219 1.371 20.702 1.00 74.88 199 LYS A N 1
ATOM 1656 C CA . LYS A 1 199 ? 9.361 2.303 21.842 1.00 74.88 199 LYS A CA 1
ATOM 1657 C C . LYS A 1 199 ? 8.838 3.721 21.564 1.00 74.88 199 LYS A C 1
ATOM 1659 O O . LYS A 1 199 ? 8.266 4.332 22.453 1.00 74.88 199 LYS A O 1
ATOM 1664 N N . ASN A 1 200 ? 9.007 4.213 20.337 1.00 77.81 200 ASN A N 1
ATOM 1665 C CA . ASN A 1 200 ? 8.593 5.562 19.939 1.00 77.81 200 ASN A CA 1
ATOM 1666 C C . ASN A 1 200 ? 7.299 5.571 19.103 1.00 77.81 200 ASN A C 1
ATOM 1668 O O . ASN A 1 200 ? 6.917 6.617 18.581 1.00 77.81 200 ASN A O 1
ATOM 1672 N N . SER A 1 201 ? 6.643 4.419 18.926 1.00 83.62 201 SER A N 1
ATOM 1673 C CA . SER A 1 201 ? 5.404 4.341 18.153 1.00 83.62 201 SER A CA 1
ATOM 1674 C C . SER A 1 201 ? 4.198 4.660 19.027 1.00 83.62 201 SER A C 1
ATOM 1676 O O . SER A 1 201 ? 4.081 4.181 20.156 1.00 83.62 201 SER A O 1
ATOM 1678 N N . LYS A 1 202 ? 3.256 5.431 18.477 1.00 88.94 202 LYS A N 1
ATOM 1679 C CA . LYS A 1 202 ? 1.970 5.703 19.130 1.00 88.94 202 LYS A CA 1
ATOM 1680 C C . LYS A 1 202 ? 0.990 4.530 19.027 1.00 88.94 202 LYS A C 1
ATOM 1682 O O . LYS A 1 202 ? 0.072 4.461 19.836 1.00 88.94 202 LYS A O 1
ATOM 1687 N N . ILE A 1 203 ? 1.182 3.636 18.054 1.00 93.62 203 ILE A N 1
ATOM 1688 C CA . ILE A 1 203 ? 0.299 2.493 17.790 1.00 93.62 203 ILE A CA 1
ATOM 1689 C C . ILE A 1 203 ? 1.085 1.198 17.555 1.00 93.62 203 ILE A C 1
ATOM 1691 O O . ILE A 1 203 ? 2.234 1.249 17.103 1.00 93.62 203 ILE A O 1
ATOM 1695 N N . PRO A 1 204 ? 0.482 0.031 17.822 1.00 93.19 204 PRO A N 1
ATOM 1696 C CA . PRO A 1 204 ? 0.970 -1.238 17.298 1.00 93.19 204 PRO A CA 1
ATOM 1697 C C . PRO A 1 204 ? 0.874 -1.255 15.768 1.00 93.19 204 PRO A C 1
ATOM 1699 O O . PRO A 1 204 ? -0.114 -0.790 15.202 1.00 93.19 204 PRO A O 1
ATOM 1702 N N . THR A 1 205 ? 1.883 -1.809 15.098 1.00 94.75 205 THR A N 1
ATOM 1703 C CA . THR A 1 205 ? 1.922 -1.908 13.630 1.00 94.75 205 THR A CA 1
ATOM 1704 C C . THR A 1 205 ? 2.300 -3.311 13.174 1.00 94.75 205 THR A C 1
ATOM 1706 O O . THR A 1 205 ? 3.174 -3.932 13.778 1.00 94.75 205 THR A O 1
ATOM 1709 N N . SER A 1 206 ? 1.687 -3.781 12.090 1.00 94.19 206 SER A N 1
ATOM 1710 C CA . SER A 1 206 ? 2.063 -4.993 11.356 1.00 94.19 206 SER A CA 1
ATOM 1711 C C . SER A 1 206 ? 2.648 -4.620 9.991 1.00 94.19 206 SER A C 1
ATOM 1713 O O . SER A 1 206 ? 2.056 -3.822 9.256 1.00 94.19 206 SER A O 1
ATOM 1715 N N . GLU A 1 207 ? 3.805 -5.196 9.654 1.00 92.69 207 GLU A N 1
ATOM 1716 C CA . GLU A 1 207 ? 4.469 -4.988 8.360 1.00 92.69 207 GLU A CA 1
ATOM 1717 C C . GLU A 1 207 ? 3.658 -5.582 7.203 1.00 92.69 207 GLU A C 1
ATOM 1719 O O . GLU A 1 207 ? 3.456 -4.897 6.201 1.00 92.69 207 GLU A O 1
ATOM 1724 N N . ASP A 1 208 ? 3.099 -6.783 7.372 1.00 92.31 208 ASP A N 1
ATOM 1725 C CA . ASP A 1 208 ? 2.236 -7.420 6.367 1.00 92.31 208 ASP A CA 1
ATOM 1726 C C . ASP A 1 208 ? 1.008 -6.560 6.054 1.00 92.31 208 ASP A C 1
ATOM 1728 O O . ASP A 1 208 ? 0.668 -6.324 4.892 1.00 92.31 208 ASP A O 1
ATOM 1732 N N . LEU A 1 209 ? 0.367 -6.020 7.097 1.00 94.62 209 LEU A N 1
ATOM 1733 C CA . LEU A 1 209 ? -0.772 -5.123 6.934 1.00 94.62 209 LEU A CA 1
ATOM 1734 C C . LEU A 1 209 ? -0.353 -3.811 6.254 1.00 94.62 209 LEU A C 1
ATOM 1736 O O . LEU A 1 209 ? -1.076 -3.298 5.406 1.00 94.62 209 LEU A O 1
ATOM 1740 N N . ASN A 1 210 ? 0.840 -3.291 6.560 1.00 93.06 210 ASN A N 1
ATOM 1741 C CA . ASN A 1 210 ? 1.386 -2.105 5.899 1.00 93.06 210 ASN A CA 1
ATOM 1742 C C . ASN A 1 210 ? 1.642 -2.355 4.403 1.00 93.06 210 ASN A C 1
ATOM 1744 O O . ASN A 1 210 ? 1.299 -1.518 3.571 1.00 93.06 210 ASN A O 1
ATOM 1748 N N . MET A 1 211 ? 2.186 -3.521 4.044 1.00 90.56 211 MET A N 1
ATOM 1749 C CA . MET A 1 211 ? 2.361 -3.925 2.646 1.00 90.56 211 MET A CA 1
ATOM 1750 C C . MET A 1 211 ? 1.017 -4.029 1.917 1.00 90.56 211 MET A C 1
ATOM 1752 O O . MET A 1 211 ? 0.888 -3.536 0.794 1.00 90.56 211 MET A O 1
ATOM 1756 N N . GLN A 1 212 ? 0.001 -4.609 2.563 1.00 93.00 212 GLN A N 1
ATOM 1757 C CA . GLN A 1 212 ? -1.347 -4.693 2.004 1.00 93.00 212 GLN A CA 1
ATOM 1758 C C . GLN A 1 212 ? -1.962 -3.302 1.779 1.00 93.00 212 GLN A C 1
ATOM 1760 O O . GLN A 1 212 ? -2.499 -3.033 0.707 1.00 93.00 212 GLN A O 1
ATOM 1765 N N . ILE A 1 213 ? -1.833 -2.382 2.739 1.00 94.19 213 ILE A N 1
ATOM 1766 C CA . ILE A 1 213 ? -2.342 -1.006 2.610 1.00 94.19 213 ILE A CA 1
ATOM 1767 C C . ILE A 1 213 ? -1.623 -0.252 1.483 1.00 94.19 213 ILE A C 1
ATOM 1769 O O . ILE A 1 213 ? -2.279 0.405 0.677 1.00 94.19 213 ILE A O 1
ATOM 1773 N N . ASN A 1 214 ? -0.300 -0.401 1.363 1.00 91.75 214 ASN A N 1
ATOM 1774 C CA . ASN A 1 214 ? 0.479 0.213 0.282 1.00 91.75 214 ASN A CA 1
ATOM 1775 C C . ASN A 1 214 ? 0.040 -0.285 -1.102 1.00 91.75 214 ASN A C 1
ATOM 1777 O O . ASN A 1 214 ? -0.056 0.498 -2.042 1.00 91.75 214 ASN A O 1
ATOM 1781 N N . LYS A 1 215 ? -0.282 -1.578 -1.237 1.00 91.94 215 LYS A N 1
ATOM 1782 C CA . LYS A 1 215 ? -0.908 -2.112 -2.456 1.00 91.94 215 LYS A CA 1
ATOM 1783 C C . LYS A 1 215 ? -2.243 -1.409 -2.739 1.00 91.94 215 LYS A C 1
ATOM 1785 O O . LYS A 1 215 ? -2.512 -1.008 -3.878 1.00 91.94 215 LYS A O 1
ATOM 1790 N N . LEU A 1 216 ? -3.080 -1.272 -1.711 1.00 94.19 216 LEU A N 1
ATOM 1791 C CA . LEU A 1 216 ? -4.437 -0.739 -1.823 1.00 94.19 216 LEU A CA 1
ATOM 1792 C C . LEU A 1 216 ? -4.491 0.762 -2.136 1.00 94.19 216 LEU A C 1
ATOM 1794 O O . LEU A 1 216 ? -5.488 1.212 -2.697 1.00 94.19 216 LEU A O 1
ATOM 1798 N N . TYR A 1 217 ? -3.407 1.507 -1.891 1.00 94.44 217 TYR A N 1
ATOM 1799 C CA . TYR A 1 217 ? -3.252 2.913 -2.292 1.00 94.44 217 TYR A CA 1
ATOM 1800 C C . TYR A 1 217 ? -3.716 3.177 -3.733 1.00 94.44 217 TYR A C 1
ATOM 1802 O O . TYR A 1 217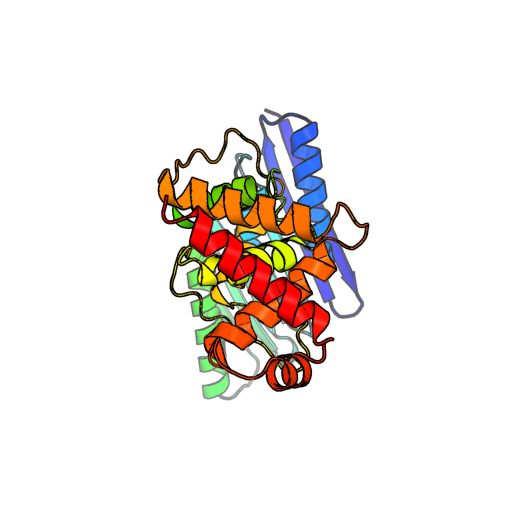 ? -4.447 4.126 -4.006 1.00 94.44 217 TYR A O 1
ATOM 1810 N N . SER A 1 218 ? -3.344 2.281 -4.652 1.00 92.38 218 SER A N 1
ATOM 1811 C CA . SER A 1 218 ? -3.650 2.388 -6.084 1.00 92.38 218 SER A CA 1
ATOM 1812 C C . SER A 1 218 ? -5.145 2.397 -6.439 1.00 92.38 218 SER A C 1
ATOM 1814 O O . SER A 1 218 ? -5.500 2.748 -7.564 1.00 92.38 218 SER A O 1
ATOM 1816 N N . PHE A 1 219 ? -6.020 2.030 -5.498 1.00 92.25 219 PHE A N 1
ATOM 1817 C CA . PHE A 1 219 ? -7.473 2.048 -5.665 1.00 92.25 219 PHE A CA 1
ATOM 1818 C C . PHE A 1 219 ? -8.124 3.333 -5.135 1.00 92.25 219 PHE A C 1
ATOM 1820 O O . PHE A 1 219 ? -9.305 3.549 -5.400 1.00 92.25 219 PHE A O 1
ATOM 1827 N N . GLY A 1 220 ? -7.382 4.181 -4.411 1.00 92.19 220 GLY A N 1
ATOM 1828 C CA . GLY A 1 220 ? -7.890 5.426 -3.838 1.00 92.19 220 GLY A CA 1
ATOM 1829 C C . GLY A 1 220 ? -9.145 5.225 -2.987 1.00 92.19 220 GLY A C 1
ATOM 1830 O O . GLY A 1 220 ? -9.214 4.321 -2.148 1.00 92.19 220 GLY A O 1
ATOM 1831 N N . LYS A 1 221 ? -10.153 6.071 -3.217 1.00 91.69 221 LYS A N 1
ATOM 1832 C CA . LYS A 1 221 ? -11.455 5.971 -2.559 1.00 91.69 221 LYS A CA 1
ATOM 1833 C C . LYS A 1 221 ? -12.291 4.834 -3.130 1.00 91.69 221 LYS A C 1
ATOM 1835 O O . LYS A 1 221 ? -12.715 4.866 -4.284 1.00 91.69 221 LYS A O 1
ATOM 1840 N N . ILE A 1 222 ? -12.610 3.865 -2.277 1.00 90.31 222 ILE A N 1
ATOM 1841 C CA . ILE A 1 222 ? -13.427 2.718 -2.662 1.00 90.31 222 ILE A CA 1
ATOM 1842 C C . ILE A 1 222 ? -14.894 3.121 -2.842 1.00 90.31 222 ILE A C 1
ATOM 1844 O O . ILE A 1 222 ? -15.516 3.695 -1.943 1.00 90.31 222 ILE A O 1
ATOM 1848 N N . LYS A 1 223 ? -15.479 2.757 -3.987 1.00 82.62 223 LYS A N 1
ATOM 1849 C CA . LYS A 1 223 ? -16.914 2.911 -4.261 1.00 82.62 223 LYS A CA 1
ATOM 1850 C C . LYS A 1 223 ? -17.695 1.679 -3.770 1.00 82.62 223 LYS A C 1
ATOM 1852 O O . LYS A 1 223 ? -17.140 0.599 -3.555 1.00 82.62 223 LYS A O 1
ATOM 1857 N N . ASN A 1 224 ? -19.000 1.841 -3.536 1.00 70.25 224 ASN A N 1
ATOM 1858 C CA . ASN A 1 224 ? -19.848 0.795 -2.937 1.00 70.25 224 ASN A CA 1
ATOM 1859 C C . ASN A 1 224 ? -19.942 -0.479 -3.793 1.00 70.25 224 ASN A C 1
ATOM 1861 O O . ASN A 1 224 ? -20.057 -1.573 -3.248 1.00 70.25 224 ASN A O 1
ATOM 1865 N N . GLU A 1 225 ? -19.871 -0.333 -5.111 1.00 65.94 225 GLU A N 1
ATOM 1866 C CA . GLU A 1 225 ? -20.181 -1.387 -6.081 1.00 65.94 225 GLU A CA 1
ATOM 1867 C C . GLU A 1 225 ? -19.013 -2.361 -6.312 1.00 65.94 225 GLU A C 1
ATOM 1869 O O . GLU A 1 225 ? -19.228 -3.496 -6.727 1.00 65.94 225 GLU A O 1
ATOM 1874 N N . ASP A 1 226 ? -17.783 -1.965 -5.970 1.00 60.28 226 ASP A N 1
ATOM 1875 C CA . ASP A 1 226 ? -16.577 -2.682 -6.402 1.00 60.28 226 ASP A CA 1
ATOM 1876 C C . ASP A 1 226 ? -16.218 -3.912 -5.543 1.00 60.28 226 ASP A C 1
ATOM 1878 O O . ASP A 1 226 ? -15.352 -4.698 -5.926 1.00 60.28 226 ASP A O 1
ATOM 1882 N N . ASN A 1 227 ? -16.840 -4.090 -4.366 1.00 64.38 227 ASN A N 1
ATOM 1883 C CA . ASN A 1 227 ? -16.260 -4.905 -3.282 1.00 64.38 227 ASN A CA 1
ATOM 1884 C C . ASN A 1 227 ? -17.270 -5.669 -2.417 1.00 64.38 227 ASN A C 1
ATOM 1886 O O . ASN A 1 227 ? -17.143 -5.694 -1.194 1.00 64.38 227 ASN A O 1
ATOM 1890 N N . TYR A 1 228 ? -18.288 -6.286 -3.018 1.00 67.38 228 TYR A N 1
ATOM 1891 C CA . TYR A 1 228 ? -19.273 -7.035 -2.237 1.00 67.38 228 TYR A CA 1
ATOM 1892 C C . TYR A 1 228 ? -18.682 -8.344 -1.686 1.00 67.38 228 TYR A C 1
ATOM 1894 O O . TYR A 1 228 ? -18.507 -9.324 -2.412 1.00 67.38 228 TYR A O 1
ATOM 1902 N N . ILE A 1 229 ? -18.387 -8.353 -0.387 1.00 83.50 229 ILE A N 1
ATOM 1903 C CA . ILE A 1 229 ? -18.137 -9.550 0.415 1.00 83.50 229 ILE A CA 1
ATOM 1904 C C . ILE A 1 229 ? -19.059 -9.508 1.628 1.00 83.50 229 ILE A C 1
ATOM 1906 O O . ILE A 1 229 ? -19.268 -8.462 2.234 1.00 83.50 229 ILE A O 1
ATOM 1910 N N . VAL A 1 230 ? -19.599 -10.668 1.992 1.00 81.31 230 VAL A N 1
ATOM 1911 C CA . VAL A 1 230 ? -20.469 -10.817 3.157 1.00 81.31 230 VAL A CA 1
ATOM 1912 C C . VAL A 1 230 ? -19.694 -11.557 4.240 1.00 81.31 230 VAL A C 1
ATOM 1914 O O . VAL A 1 230 ? -19.380 -12.734 4.080 1.00 81.31 230 VAL A O 1
ATOM 1917 N N . LEU A 1 231 ? -19.388 -10.873 5.346 1.00 89.75 231 LEU A N 1
ATOM 1918 C CA . LEU A 1 231 ? -18.823 -11.522 6.535 1.00 89.75 231 LEU A CA 1
ATOM 1919 C C . LEU A 1 231 ? -19.875 -12.401 7.227 1.00 89.75 231 LEU A C 1
ATOM 1921 O O . LEU A 1 231 ? -21.079 -12.194 7.041 1.00 89.75 231 LEU A O 1
ATOM 1925 N N . SER A 1 232 ? -19.435 -13.338 8.069 1.00 91.12 232 SER A N 1
ATOM 1926 C CA . SER A 1 232 ? -20.352 -14.072 8.947 1.00 91.12 232 SER A CA 1
ATOM 1927 C C . SER A 1 232 ? -21.110 -13.107 9.867 1.00 91.12 232 SER A C 1
ATOM 1929 O O . SER A 1 232 ? -20.587 -12.059 10.257 1.00 91.12 232 SER A O 1
ATOM 1931 N N . GLU A 1 233 ? -22.350 -13.447 10.228 1.00 91.31 233 GLU A N 1
ATOM 1932 C CA . GLU A 1 233 ? -23.158 -12.603 11.123 1.00 91.31 233 GLU A CA 1
ATOM 1933 C C . GLU A 1 233 ? -22.492 -12.405 12.488 1.00 91.31 233 GLU A C 1
ATOM 1935 O O . GLU A 1 233 ? -22.535 -11.305 13.037 1.00 91.31 233 GLU A O 1
ATOM 1940 N N . GLU A 1 234 ? -21.791 -13.425 12.983 1.00 90.38 234 GLU A N 1
ATOM 1941 C CA . GLU A 1 234 ? -20.982 -13.344 14.199 1.00 90.38 234 GLU A CA 1
ATOM 1942 C C . GLU A 1 234 ? -19.880 -12.280 14.076 1.00 90.38 234 GLU A C 1
ATOM 1944 O O . GLU A 1 234 ? -19.810 -11.361 14.893 1.00 90.38 234 GLU A O 1
ATOM 1949 N N . ALA A 1 235 ? -19.076 -12.320 13.006 1.00 92.00 235 ALA A N 1
ATOM 1950 C CA . ALA A 1 235 ? -18.021 -11.332 12.789 1.00 92.00 235 ALA A CA 1
ATOM 1951 C C . ALA A 1 235 ? -18.594 -9.913 12.656 1.00 92.00 235 ALA A C 1
ATOM 1953 O O . ALA A 1 235 ? -18.089 -8.974 13.277 1.00 92.00 235 ALA A O 1
ATOM 1954 N N . LYS A 1 236 ? -19.695 -9.745 11.907 1.00 93.62 236 LYS A N 1
ATOM 1955 C CA . LYS A 1 236 ? -20.385 -8.448 11.790 1.00 93.62 236 LYS A CA 1
ATOM 1956 C C . LYS A 1 236 ? -20.858 -7.936 13.143 1.00 93.62 236 LYS A C 1
ATOM 1958 O O . LYS A 1 236 ? -20.707 -6.747 13.427 1.00 93.62 236 LYS A O 1
ATOM 1963 N N . MET A 1 237 ? -21.452 -8.806 13.958 1.00 92.00 237 MET A N 1
ATOM 1964 C CA . MET A 1 237 ? -21.961 -8.453 15.279 1.00 92.00 237 MET A CA 1
ATOM 1965 C C . MET A 1 237 ? -20.829 -7.982 16.193 1.00 92.00 237 MET A C 1
ATOM 1967 O O . MET A 1 237 ? -20.964 -6.926 16.820 1.00 92.00 237 MET A O 1
ATOM 1971 N N . VAL A 1 238 ? -19.701 -8.698 16.219 1.00 92.44 238 VAL A N 1
ATOM 1972 C CA . VAL A 1 238 ? -18.515 -8.316 17.000 1.00 92.44 238 VAL A CA 1
ATOM 1973 C C . VAL A 1 238 ? -17.981 -6.960 16.539 1.00 92.44 238 VAL A C 1
ATOM 1975 O O . VAL A 1 238 ? -17.885 -6.040 17.352 1.00 92.44 238 VAL A O 1
ATOM 1978 N N . ILE A 1 239 ? -17.716 -6.781 15.239 1.00 95.12 239 ILE A N 1
ATOM 1979 C CA . ILE A 1 239 ? -17.147 -5.535 14.695 1.00 95.12 239 ILE A CA 1
ATOM 1980 C C . ILE A 1 239 ? -18.053 -4.333 15.000 1.00 95.12 239 ILE A C 1
ATOM 1982 O O . ILE A 1 239 ? -17.584 -3.312 15.511 1.00 95.12 239 ILE A O 1
ATOM 1986 N N . LYS A 1 240 ? -19.367 -4.457 14.765 1.00 93.69 240 LYS A N 1
ATOM 1987 C CA . LYS A 1 240 ? -20.340 -3.391 15.065 1.00 93.69 240 LYS A CA 1
ATOM 1988 C C . LYS A 1 240 ? -20.422 -3.088 16.560 1.00 93.69 240 LYS A C 1
ATOM 1990 O O . LYS A 1 240 ? -20.564 -1.928 16.946 1.00 93.69 240 LYS A O 1
ATOM 1995 N N . THR A 1 241 ? -20.328 -4.108 17.412 1.00 92.25 241 THR A N 1
ATOM 1996 C CA . THR A 1 241 ? -20.355 -3.940 18.871 1.00 92.25 241 THR A CA 1
ATOM 1997 C C . THR A 1 241 ? -19.113 -3.214 19.373 1.00 92.25 241 THR A C 1
ATOM 1999 O O . THR A 1 241 ? -19.241 -2.313 20.209 1.00 92.25 241 THR A O 1
ATOM 2002 N N . VAL A 1 242 ? -17.934 -3.553 18.841 1.00 93.31 242 VAL A N 1
ATOM 2003 C CA . VAL A 1 242 ? -16.673 -2.854 19.127 1.00 93.31 242 VAL A CA 1
ATOM 2004 C C . VAL A 1 242 ? -16.775 -1.395 18.691 1.00 93.31 242 VAL A C 1
ATOM 2006 O O . VAL A 1 242 ? -16.594 -0.507 19.523 1.00 93.31 242 VAL A O 1
ATOM 2009 N N . SER A 1 243 ? -17.154 -1.142 17.434 1.00 92.62 243 SER A N 1
ATOM 2010 C CA . SER A 1 243 ? -17.319 0.209 16.880 1.00 92.62 243 SER A CA 1
ATOM 2011 C C . SER A 1 243 ? -18.266 1.067 17.721 1.00 92.62 243 SER A C 1
ATOM 2013 O O . SER A 1 243 ? -17.898 2.142 18.197 1.00 92.62 243 SER A O 1
ATOM 2015 N N . LYS A 1 244 ? -19.472 0.557 18.004 1.00 90.50 244 LYS A N 1
ATOM 2016 C CA . LYS A 1 244 ? -20.459 1.258 18.831 1.00 90.50 244 LYS A CA 1
ATOM 2017 C C . LYS A 1 244 ? -19.917 1.560 20.226 1.00 90.50 244 LYS A C 1
ATOM 2019 O O . LYS A 1 244 ? -20.093 2.667 20.725 1.00 90.50 244 LYS A O 1
ATOM 2024 N N . SER A 1 245 ? -19.252 0.589 20.850 1.00 89.38 245 SER A N 1
ATOM 2025 C CA . SER A 1 245 ? -18.719 0.764 22.201 1.00 89.38 245 SER A CA 1
ATOM 2026 C C . SER A 1 245 ? -17.578 1.783 22.238 1.00 89.38 245 SER A C 1
ATOM 2028 O O . SER A 1 245 ? -17.512 2.546 23.193 1.00 89.38 245 SER A O 1
ATOM 2030 N N . LEU A 1 246 ? -16.736 1.850 21.202 1.00 89.62 246 LEU A N 1
ATOM 2031 C CA . LEU A 1 246 ? -15.701 2.877 21.047 1.00 89.62 246 LEU A CA 1
ATOM 2032 C C . LEU A 1 246 ? -16.298 4.270 20.819 1.00 89.62 246 LEU A C 1
ATOM 2034 O O . LEU A 1 246 ? -15.862 5.230 21.447 1.00 89.62 246 LEU A O 1
ATOM 2038 N N . ASN A 1 247 ? -17.328 4.386 19.981 1.00 87.06 247 ASN A N 1
ATOM 2039 C CA . ASN A 1 247 ? -18.006 5.661 19.736 1.00 87.06 247 ASN A CA 1
ATOM 2040 C C . ASN A 1 247 ? -18.667 6.215 21.012 1.00 87.06 247 ASN A C 1
ATOM 2042 O O . ASN A 1 247 ? -18.498 7.392 21.327 1.00 87.06 247 ASN A O 1
ATOM 2046 N N . GLU A 1 248 ? -19.346 5.361 21.788 1.00 84.56 248 GLU A N 1
ATOM 2047 C CA . GLU A 1 248 ? -19.929 5.719 23.096 1.00 84.56 248 GLU A CA 1
ATOM 2048 C C . GLU A 1 248 ? -18.867 6.142 24.127 1.00 84.56 248 GLU A C 1
ATOM 2050 O O . GLU A 1 248 ? -19.136 6.936 25.020 1.00 84.56 248 GLU A O 1
ATOM 2055 N N . LEU A 1 249 ? -17.662 5.589 24.028 1.00 81.75 249 LEU A N 1
ATOM 2056 C CA . LEU A 1 249 ? -16.555 5.850 24.945 1.00 81.75 249 LEU A CA 1
ATOM 2057 C C . LEU A 1 249 ? -15.822 7.155 24.599 1.00 81.75 249 LEU A C 1
ATOM 2059 O O . LEU A 1 249 ? -15.356 7.876 25.480 1.00 81.75 249 LEU A O 1
ATOM 2063 N N . ILE A 1 250 ? -15.709 7.461 23.306 1.00 81.69 250 ILE A N 1
ATOM 2064 C CA . ILE A 1 250 ? -14.950 8.604 22.796 1.00 81.69 250 ILE A CA 1
ATOM 2065 C C . ILE A 1 250 ? -15.812 9.880 22.700 1.00 81.69 250 ILE A C 1
ATOM 2067 O O . ILE A 1 250 ? -15.247 10.978 22.740 1.00 81.69 250 ILE A O 1
ATOM 2071 N N . ASN A 1 251 ? -17.148 9.750 22.678 1.00 67.56 251 ASN A N 1
ATOM 2072 C CA . ASN A 1 251 ? -18.137 10.838 22.747 1.00 67.56 251 ASN A CA 1
ATOM 2073 C C . ASN A 1 251 ? -17.959 11.938 21.683 1.00 67.56 251 ASN A C 1
ATOM 2075 O O . ASN A 1 251 ? -17.901 13.114 22.025 1.00 67.56 251 ASN A O 1
ATOM 2079 N N . ASN A 1 252 ? -17.870 11.578 20.395 1.00 60.59 252 ASN A N 1
ATOM 2080 C CA . ASN A 1 252 ? -17.798 12.529 19.264 1.00 60.59 252 ASN A CA 1
ATOM 2081 C C . ASN A 1 252 ? -16.805 13.701 19.462 1.00 60.59 252 ASN A C 1
ATOM 2083 O O . ASN A 1 252 ? -17.050 14.815 19.004 1.00 60.59 252 ASN A O 1
ATOM 2087 N N . ASN A 1 253 ? -15.686 13.464 20.152 1.00 59.81 253 ASN A N 1
ATOM 2088 C CA . ASN A 1 253 ? -14.646 14.474 20.346 1.00 59.81 253 ASN A CA 1
ATOM 2089 C C . ASN A 1 253 ? -13.855 14.727 19.053 1.00 59.81 253 ASN A C 1
ATOM 2091 O O . ASN A 1 253 ? -13.612 13.798 18.281 1.00 59.81 253 ASN A O 1
ATOM 2095 N N . GLU A 1 254 ? -13.322 15.945 18.908 1.00 60.12 254 GLU A N 1
ATOM 2096 C CA . GLU A 1 254 ? -12.409 16.345 17.817 1.00 60.12 254 GLU A CA 1
ATOM 2097 C C . GLU A 1 254 ? -11.147 15.453 17.707 1.00 60.12 254 GLU A C 1
ATOM 2099 O O . GLU A 1 254 ? -10.539 15.367 16.644 1.00 60.12 254 GLU A O 1
ATOM 2104 N N . ASN A 1 255 ? -10.809 14.684 18.752 1.00 78.88 255 ASN A N 1
ATOM 2105 C CA . ASN A 1 255 ? -9.616 13.825 18.815 1.00 78.88 255 ASN A CA 1
ATOM 2106 C C . ASN A 1 255 ? -9.929 12.317 18.702 1.00 78.88 255 ASN A C 1
ATOM 2108 O O . ASN A 1 255 ? -9.272 11.491 19.342 1.00 78.88 255 ASN A O 1
ATOM 2112 N N . PHE A 1 256 ? -10.946 11.929 17.923 1.00 84.06 256 PHE A N 1
ATOM 2113 C CA . PHE A 1 256 ? -11.371 10.525 17.813 1.00 84.06 256 PHE A CA 1
ATOM 2114 C C . PHE A 1 256 ? -10.229 9.564 17.443 1.00 84.06 256 PHE A C 1
ATOM 2116 O O . PHE A 1 256 ? -10.032 8.551 18.115 1.00 84.06 256 PHE A O 1
ATOM 2123 N N . LEU A 1 257 ? -9.433 9.906 16.422 1.00 89.12 257 LEU A N 1
ATOM 2124 C CA . LEU A 1 257 ? -8.319 9.064 15.976 1.00 89.12 257 LEU A CA 1
ATOM 2125 C C . LEU A 1 257 ? -7.232 8.932 17.050 1.00 89.12 257 LEU A C 1
ATOM 2127 O O . LEU A 1 257 ? -6.764 7.827 17.298 1.00 89.12 257 LEU A O 1
ATOM 2131 N N . GLU A 1 258 ? -6.869 10.017 17.737 1.00 89.56 258 GLU A N 1
ATOM 2132 C CA . GLU A 1 258 ? -5.850 9.971 18.796 1.00 89.56 258 GLU A CA 1
ATOM 2133 C C . GLU A 1 258 ? -6.282 9.083 19.967 1.00 89.56 258 GLU A C 1
ATOM 2135 O O . GLU A 1 258 ? -5.490 8.287 20.474 1.00 89.56 258 GLU A O 1
ATOM 2140 N N . LYS A 1 259 ? -7.558 9.166 20.363 1.00 89.06 259 LYS A N 1
ATOM 2141 C CA . LYS A 1 259 ? -8.122 8.289 21.395 1.00 89.06 259 LYS A CA 1
ATOM 2142 C C . LYS A 1 259 ? -8.163 6.830 20.939 1.00 89.06 259 LYS A C 1
ATOM 2144 O O . LYS A 1 259 ? -7.836 5.950 21.730 1.00 89.06 259 LYS A O 1
ATOM 2149 N N . LEU A 1 260 ? -8.497 6.551 19.677 1.00 91.62 260 LEU A N 1
ATOM 2150 C CA . LEU A 1 260 ? -8.411 5.189 19.138 1.00 91.62 260 LEU A CA 1
ATOM 2151 C C . LEU A 1 260 ? -6.977 4.647 19.164 1.00 91.62 260 LEU A C 1
ATOM 2153 O O . LEU A 1 260 ? -6.764 3.506 19.573 1.00 91.62 260 LEU A O 1
ATOM 2157 N N . MET A 1 261 ? -5.995 5.464 18.772 1.00 93.06 261 MET A N 1
ATOM 2158 C CA . MET A 1 261 ? -4.577 5.100 18.818 1.00 93.06 261 MET A CA 1
ATOM 2159 C C . MET A 1 261 ? -4.160 4.726 20.248 1.00 93.06 261 MET A C 1
ATOM 2161 O O . MET A 1 261 ? -3.589 3.657 20.462 1.00 93.06 261 MET A O 1
ATOM 2165 N N . LEU A 1 262 ? -4.532 5.550 21.235 1.00 90.69 262 LEU A N 1
ATOM 2166 C CA . LEU A 1 262 ? -4.300 5.293 22.659 1.00 90.69 262 LEU A CA 1
ATOM 2167 C C . LEU A 1 262 ? -4.914 3.961 23.119 1.00 90.69 262 LEU A C 1
ATOM 2169 O O . LEU A 1 262 ? -4.231 3.140 23.731 1.00 90.69 262 LEU A O 1
ATOM 2173 N N . ILE A 1 263 ? -6.183 3.723 22.776 1.00 90.50 263 ILE A N 1
ATOM 2174 C CA . ILE A 1 263 ? -6.903 2.494 23.134 1.00 90.50 263 ILE A CA 1
ATOM 2175 C C . ILE A 1 263 ? -6.227 1.266 22.514 1.00 90.50 263 ILE A C 1
ATOM 2177 O O . ILE A 1 263 ? -6.002 0.281 23.216 1.00 90.50 263 ILE A O 1
ATOM 2181 N N . SER A 1 264 ? -5.845 1.322 21.233 1.00 92.94 264 SER A N 1
ATOM 2182 C CA . SER A 1 264 ? -5.145 0.209 20.573 1.00 92.94 264 SER A CA 1
ATOM 2183 C C . SER A 1 264 ? -3.820 -0.130 21.258 1.00 92.94 264 SER A C 1
ATOM 2185 O O . SER A 1 264 ? -3.527 -1.304 21.488 1.00 92.94 264 SER A O 1
ATOM 2187 N N . ARG A 1 265 ? -3.054 0.888 21.680 1.00 91.44 265 ARG A N 1
ATOM 2188 C CA . ARG A 1 265 ? -1.797 0.716 22.421 1.00 91.44 265 ARG A CA 1
ATOM 2189 C C . ARG A 1 265 ? -2.036 0.024 23.764 1.00 91.44 265 ARG A C 1
ATOM 2191 O O . ARG A 1 265 ? -1.325 -0.928 24.083 1.00 91.44 265 ARG A O 1
ATOM 2198 N N . ILE A 1 266 ? -3.036 0.466 24.532 1.00 89.12 266 ILE A N 1
ATOM 2199 C CA . ILE A 1 266 ? -3.368 -0.118 25.842 1.00 89.12 266 ILE A CA 1
ATOM 2200 C C . ILE A 1 266 ? -3.851 -1.566 25.691 1.00 89.12 266 ILE A C 1
ATOM 2202 O O . ILE A 1 266 ? -3.381 -2.437 26.427 1.00 89.12 266 ILE A O 1
ATOM 2206 N N . ILE A 1 267 ? -4.740 -1.845 24.730 1.00 88.94 267 ILE A N 1
ATOM 2207 C CA . ILE A 1 267 ? -5.241 -3.202 24.455 1.00 88.94 267 ILE A CA 1
ATOM 2208 C C . ILE A 1 267 ? -4.089 -4.131 24.067 1.00 88.94 267 ILE A C 1
ATOM 2210 O O . ILE A 1 267 ? -3.959 -5.211 24.638 1.00 88.94 267 ILE A O 1
ATOM 2214 N N . TYR A 1 268 ? -3.208 -3.698 23.164 1.00 89.44 268 TYR A N 1
ATOM 2215 C CA . TYR A 1 268 ? -2.051 -4.489 22.750 1.00 89.44 268 TYR A CA 1
ATOM 2216 C C . TYR A 1 268 ? -1.124 -4.827 23.927 1.00 89.44 268 TYR A C 1
ATOM 2218 O O . TYR A 1 268 ? -0.752 -5.987 24.109 1.00 89.44 268 TYR A O 1
ATOM 2226 N N . ILE A 1 269 ? -0.776 -3.837 24.759 1.00 85.69 269 ILE A N 1
ATOM 2227 C CA . ILE A 1 269 ? 0.070 -4.052 25.945 1.00 85.69 269 ILE A CA 1
ATOM 2228 C C . ILE A 1 269 ? -0.599 -5.047 26.903 1.00 85.69 269 ILE A C 1
ATOM 2230 O O . ILE A 1 269 ? 0.060 -5.973 27.373 1.00 85.69 269 ILE A O 1
ATOM 2234 N N . SER A 1 270 ? -1.904 -4.889 27.129 1.00 79.94 270 SER A N 1
ATOM 2235 C CA . SER A 1 270 ? -2.698 -5.734 28.032 1.00 79.94 270 SER A CA 1
ATOM 2236 C C . SER A 1 270 ? -2.936 -7.154 27.513 1.00 79.94 270 SER A C 1
ATOM 2238 O O . SER A 1 270 ? -3.354 -8.006 28.287 1.00 79.94 270 SER A O 1
ATOM 2240 N N . ARG A 1 271 ? -2.741 -7.407 26.213 1.00 77.88 271 ARG A N 1
ATOM 2241 C CA . ARG A 1 271 ? -2.889 -8.736 25.602 1.00 77.88 271 ARG A CA 1
ATOM 2242 C C . ARG A 1 271 ? -1.559 -9.480 25.510 1.00 77.88 271 ARG A C 1
ATOM 2244 O O . ARG A 1 271 ? -1.518 -10.679 25.755 1.00 77.88 271 ARG A O 1
ATOM 2251 N N . TYR A 1 272 ? -0.487 -8.786 25.121 1.00 72.69 272 TYR A N 1
ATOM 2252 C CA . TYR A 1 272 ? 0.769 -9.431 24.710 1.00 72.69 272 TYR A CA 1
ATOM 2253 C C . TYR A 1 272 ? 1.951 -9.202 25.647 1.00 72.69 272 TYR A C 1
ATOM 2255 O O . TYR A 1 272 ? 2.912 -9.966 25.602 1.00 72.69 272 TYR A O 1
ATOM 2263 N N . ARG A 1 273 ? 1.936 -8.143 26.462 1.00 62.16 273 ARG A N 1
ATOM 2264 C CA . ARG A 1 273 ? 3.056 -7.838 27.370 1.00 62.16 273 ARG A CA 1
ATOM 2265 C C . ARG A 1 273 ? 2.747 -8.156 28.821 1.00 62.16 273 ARG A C 1
ATOM 2267 O O . ARG A 1 273 ? 3.667 -8.312 29.615 1.00 62.16 273 ARG A O 1
ATOM 2274 N N . ILE A 1 274 ? 1.468 -8.186 29.161 1.00 58.91 274 ILE A N 1
ATOM 2275 C CA . ILE A 1 274 ? 0.967 -8.197 30.523 1.00 58.91 274 ILE A CA 1
ATOM 2276 C C . ILE A 1 274 ? -0.323 -9.031 30.517 1.00 58.91 274 ILE A C 1
ATOM 2278 O O . ILE A 1 274 ? -1.064 -8.961 29.544 1.00 58.91 274 ILE A O 1
ATOM 2282 N N . SER A 1 275 ? -0.593 -9.834 31.551 1.00 57.38 275 SER A N 1
ATOM 2283 C CA . SER A 1 275 ? -1.889 -10.524 31.666 1.00 57.38 275 SER A CA 1
ATOM 2284 C C . SER A 1 275 ? -2.997 -9.499 31.939 1.00 57.38 275 SER A C 1
ATOM 2286 O O . SER A 1 275 ? -2.779 -8.505 32.634 1.00 57.38 275 SER A O 1
ATOM 2288 N N . LEU A 1 276 ? -4.224 -9.743 31.471 1.00 54.03 276 LEU A N 1
ATOM 2289 C CA . LEU A 1 276 ? -5.383 -8.911 31.829 1.00 54.03 276 LEU A CA 1
ATOM 2290 C C . LEU A 1 276 ? -5.623 -8.842 33.354 1.00 54.03 276 LEU A C 1
ATOM 2292 O O . LEU A 1 276 ? -6.279 -7.904 33.808 1.00 54.03 276 LEU A O 1
ATOM 2296 N N . ASP A 1 277 ? -5.036 -9.762 34.127 1.00 61.06 277 ASP A N 1
ATOM 2297 C CA . ASP A 1 277 ? -5.074 -9.806 35.596 1.00 61.06 277 ASP A CA 1
ATOM 2298 C C . ASP A 1 277 ? -4.033 -8.913 36.292 1.00 61.06 277 ASP A C 1
ATOM 2300 O O . ASP A 1 277 ? -4.048 -8.775 37.514 1.00 61.06 277 ASP A O 1
ATOM 2304 N N . THR A 1 278 ? -3.111 -8.301 35.549 1.00 64.56 278 THR A N 1
ATOM 2305 C CA . THR A 1 278 ? -2.040 -7.484 36.134 1.00 64.56 278 THR A CA 1
ATOM 2306 C C . THR A 1 278 ? -2.557 -6.139 36.656 1.00 64.56 278 THR A C 1
ATOM 2308 O O . THR A 1 278 ? -3.632 -5.666 36.278 1.00 64.56 278 THR A O 1
ATOM 2311 N N . ASP A 1 279 ? -1.812 -5.499 37.552 1.00 75.31 279 ASP A N 1
ATOM 2312 C CA . ASP A 1 279 ? -2.204 -4.226 38.149 1.00 75.31 279 ASP A CA 1
ATOM 2313 C C . ASP A 1 279 ? -2.355 -3.108 37.092 1.00 75.31 279 ASP A C 1
ATOM 2315 O O . ASP A 1 279 ? -1.542 -2.949 36.179 1.00 75.31 279 ASP A O 1
ATOM 2319 N N . ILE A 1 280 ? -3.411 -2.303 37.239 1.00 80.50 280 ILE A N 1
ATOM 2320 C CA . ILE A 1 280 ? -3.717 -1.129 36.407 1.00 80.50 280 ILE A CA 1
ATOM 2321 C C . ILE A 1 280 ? -2.531 -0.162 36.406 1.00 80.50 280 ILE A C 1
ATOM 2323 O O . ILE A 1 280 ? -2.224 0.438 35.374 1.00 80.50 280 ILE A O 1
ATOM 2327 N N . GLN A 1 281 ? -1.852 -0.031 37.550 1.00 82.00 281 GLN A N 1
ATOM 2328 C CA . GLN A 1 281 ? -0.701 0.857 37.701 1.00 82.00 281 GLN A CA 1
ATOM 2329 C C . GLN A 1 281 ? 0.461 0.458 36.787 1.00 82.00 281 GLN A C 1
ATOM 2331 O O . GLN A 1 281 ? 1.128 1.321 36.215 1.00 82.00 281 GLN A O 1
ATOM 2336 N N . GLU A 1 282 ? 0.691 -0.843 36.616 1.00 80.19 282 GLU A N 1
ATOM 2337 C CA . GLU A 1 282 ? 1.788 -1.364 35.805 1.00 80.19 282 GLU A CA 1
ATOM 2338 C C . GLU A 1 282 ? 1.527 -1.155 34.309 1.00 80.19 282 GLU A C 1
ATOM 2340 O O . GLU A 1 282 ? 2.402 -0.669 33.588 1.00 80.19 282 GLU A O 1
ATOM 2345 N N . ILE A 1 283 ? 0.293 -1.412 33.857 1.00 80.12 283 ILE A N 1
ATOM 2346 C CA . ILE A 1 283 ? -0.130 -1.123 32.478 1.00 80.12 283 ILE A CA 1
ATOM 2347 C C . ILE A 1 283 ? -0.018 0.376 32.198 1.00 80.12 283 ILE A C 1
ATOM 2349 O O . ILE A 1 283 ? 0.550 0.759 31.177 1.00 80.12 283 ILE A O 1
ATOM 2353 N N . ALA A 1 284 ? -0.509 1.223 33.108 1.00 83.69 284 ALA A N 1
ATOM 2354 C CA . ALA A 1 284 ? -0.449 2.675 32.966 1.00 83.69 284 ALA A CA 1
ATOM 2355 C C . ALA A 1 284 ? 1.001 3.171 32.842 1.00 83.69 284 ALA A C 1
ATOM 2357 O O . ALA A 1 284 ? 1.311 3.985 31.973 1.00 83.69 284 ALA A O 1
ATOM 2358 N N . LYS A 1 285 ? 1.915 2.609 33.642 1.00 83.69 285 LYS A N 1
ATOM 2359 C CA . LYS A 1 285 ? 3.347 2.925 33.589 1.00 83.69 285 LYS A CA 1
ATOM 2360 C C . LYS A 1 285 ? 3.997 2.504 32.268 1.00 83.69 285 LYS A C 1
ATOM 2362 O O . LYS A 1 285 ? 4.758 3.281 31.706 1.00 83.69 285 LYS A O 1
ATOM 2367 N N . ILE A 1 286 ? 3.714 1.299 31.768 1.00 80.38 286 ILE A N 1
ATOM 2368 C CA . ILE A 1 286 ? 4.305 0.778 30.519 1.00 80.38 286 ILE A CA 1
ATOM 2369 C C . ILE A 1 286 ? 3.723 1.474 29.283 1.00 80.38 286 ILE A C 1
ATOM 2371 O O . ILE A 1 286 ? 4.429 1.713 28.302 1.00 80.38 286 ILE A O 1
ATOM 2375 N N . ALA A 1 287 ? 2.431 1.792 29.317 1.00 78.69 287 ALA A N 1
ATOM 2376 C CA . ALA A 1 287 ? 1.764 2.528 28.255 1.00 78.69 287 ALA A CA 1
ATOM 2377 C C . ALA A 1 287 ? 2.051 4.039 28.307 1.00 78.69 287 ALA A C 1
ATOM 2379 O O . ALA A 1 287 ? 1.819 4.700 27.300 1.00 78.69 287 ALA A O 1
ATOM 2380 N N . GLU A 1 288 ? 2.592 4.553 29.418 1.00 83.38 288 GLU A N 1
ATOM 2381 C CA . GLU A 1 288 ? 2.822 5.984 29.679 1.00 83.38 288 GLU A CA 1
ATOM 2382 C C . GLU A 1 288 ? 1.515 6.798 29.619 1.00 83.38 288 GLU A C 1
ATOM 2384 O O . GLU A 1 288 ? 1.431 7.843 28.977 1.00 83.38 288 GLU A O 1
ATOM 2389 N N . VAL A 1 289 ? 0.471 6.283 30.275 1.00 84.12 289 VAL A N 1
ATOM 2390 C CA . VAL A 1 289 ? -0.903 6.824 30.266 1.00 84.12 289 VAL A CA 1
ATOM 2391 C C . VAL A 1 289 ? -1.465 6.922 31.683 1.00 84.12 289 VAL A C 1
ATOM 2393 O O . VAL A 1 289 ? -0.853 6.442 32.640 1.00 84.12 289 VAL A O 1
ATOM 2396 N N . SER A 1 290 ? -2.649 7.518 31.838 1.00 85.75 290 SER A N 1
ATOM 2397 C CA . SER A 1 290 ? -3.328 7.552 33.133 1.00 85.75 290 SER A CA 1
ATOM 2398 C C . SER A 1 290 ? -3.937 6.187 33.492 1.00 85.75 290 SER A C 1
ATOM 2400 O O . SER A 1 290 ? -4.2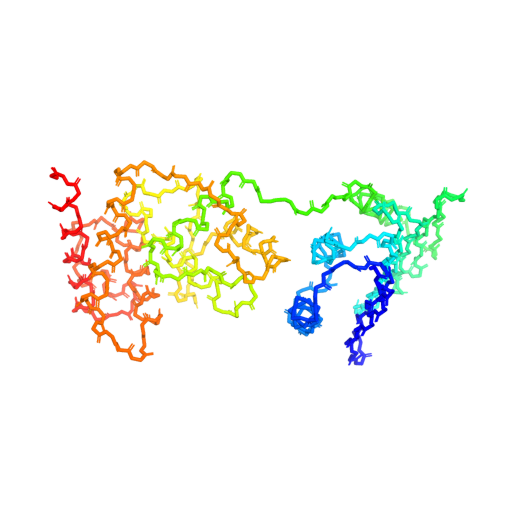85 5.380 32.629 1.00 85.75 290 SER A O 1
ATOM 2402 N N . GLN A 1 291 ? -4.116 5.916 34.787 1.00 86.44 291 GLN A N 1
ATOM 2403 C CA . GLN A 1 291 ? -4.837 4.716 35.237 1.00 86.44 291 GLN A CA 1
ATOM 2404 C C . GLN A 1 291 ? -6.313 4.731 34.803 1.00 86.44 291 GLN A C 1
ATOM 2406 O O . GLN A 1 291 ? -6.902 3.673 34.577 1.00 86.44 291 GLN A O 1
ATOM 2411 N N . GLU A 1 292 ? -6.896 5.922 34.651 1.00 84.75 292 GLU A N 1
ATOM 2412 C CA . GLU A 1 292 ? -8.259 6.117 34.153 1.00 84.75 292 GLU A CA 1
ATOM 2413 C C . GLU A 1 292 ? -8.401 5.612 32.711 1.00 84.75 292 GLU A C 1
ATOM 2415 O O . GLU A 1 292 ? -9.343 4.875 32.419 1.00 84.75 292 GLU A O 1
ATOM 2420 N N . ASP A 1 293 ? -7.424 5.897 31.841 1.00 84.31 293 ASP A N 1
ATOM 2421 C CA . ASP A 1 293 ? -7.406 5.406 30.455 1.00 84.31 293 ASP A CA 1
ATOM 2422 C C . ASP A 1 293 ? -7.366 3.871 30.399 1.00 84.31 293 ASP A C 1
ATOM 2424 O O . ASP A 1 293 ? -8.064 3.239 29.599 1.00 84.31 293 ASP A O 1
ATOM 2428 N N . VAL A 1 294 ? -6.585 3.249 31.288 1.00 85.38 294 VAL A N 1
ATOM 2429 C CA . VAL A 1 294 ? -6.490 1.785 31.389 1.00 85.38 294 VAL A CA 1
ATOM 2430 C C . VAL A 1 294 ? -7.805 1.172 31.875 1.00 85.38 294 VAL A C 1
ATOM 2432 O O . VAL A 1 294 ? -8.280 0.187 31.301 1.00 85.38 294 VAL A O 1
ATOM 2435 N N . LEU A 1 295 ? -8.424 1.750 32.908 1.00 83.31 295 LEU A N 1
ATOM 2436 C CA . LEU A 1 295 ? -9.729 1.318 33.424 1.00 83.31 295 LEU A CA 1
ATOM 2437 C C . LEU A 1 295 ? -10.816 1.391 32.354 1.00 83.31 295 LEU A C 1
ATOM 2439 O O . LEU A 1 295 ? -11.621 0.469 32.196 1.00 83.31 295 LEU A O 1
ATOM 2443 N N . LEU A 1 296 ? -10.805 2.478 31.597 1.00 81.00 296 LEU A N 1
ATOM 2444 C CA . LEU A 1 296 ? -11.734 2.745 30.519 1.00 81.00 296 LEU A CA 1
ATOM 2445 C C . LEU A 1 296 ? -11.567 1.723 29.376 1.00 81.00 296 LEU A C 1
ATOM 2447 O O . LEU A 1 296 ? -12.561 1.155 28.914 1.00 81.00 296 LEU A O 1
ATOM 2451 N N . CYS A 1 297 ? -10.330 1.365 29.013 1.00 84.50 297 CYS A N 1
ATOM 2452 C CA . CYS A 1 297 ? -10.055 0.282 28.059 1.00 84.50 297 CYS A CA 1
ATOM 2453 C C . CYS A 1 297 ? -10.495 -1.099 28.574 1.00 84.50 297 CYS A C 1
ATOM 2455 O O . CYS A 1 297 ? -11.089 -1.877 27.828 1.00 84.50 297 CYS A O 1
ATOM 2457 N N . ARG A 1 298 ? -10.269 -1.416 29.855 1.00 82.88 298 ARG A N 1
ATOM 2458 C CA . ARG A 1 298 ? -10.744 -2.680 30.455 1.00 82.88 298 ARG A CA 1
ATOM 2459 C C . ARG A 1 298 ? -12.265 -2.785 30.451 1.00 82.88 298 ARG A C 1
ATOM 2461 O O . ARG A 1 298 ? -12.808 -3.852 30.170 1.00 82.88 298 ARG A O 1
ATOM 2468 N N . SER A 1 299 ? -12.950 -1.684 30.754 1.00 81.94 299 SER A N 1
ATOM 2469 C CA . SER A 1 299 ? -14.410 -1.597 30.688 1.00 81.94 299 SER A CA 1
ATOM 2470 C C . SER A 1 299 ? -14.919 -1.870 29.271 1.00 81.94 299 SER A C 1
ATOM 2472 O O . SER A 1 299 ? -15.846 -2.661 29.095 1.00 81.94 299 SER A O 1
ATOM 2474 N N . LEU A 1 300 ? -14.264 -1.292 28.255 1.00 83.88 300 LEU A N 1
ATOM 2475 C CA . LEU A 1 300 ? -14.565 -1.547 26.847 1.00 83.88 300 LEU A CA 1
ATOM 2476 C C . LEU A 1 300 ? -14.448 -3.038 26.499 1.00 83.88 300 LEU A C 1
ATOM 2478 O O . LEU A 1 300 ? -15.402 -3.599 25.964 1.00 83.88 300 LEU A O 1
ATOM 2482 N N . VAL A 1 301 ? -13.321 -3.679 26.827 1.00 85.00 301 VAL A N 1
ATOM 2483 C CA . VAL A 1 301 ? -13.086 -5.104 26.522 1.00 85.00 301 VAL A CA 1
ATOM 2484 C C . VAL A 1 301 ? -14.163 -5.982 27.163 1.00 85.00 301 VAL A C 1
ATOM 2486 O O . VAL A 1 301 ? -14.856 -6.707 26.451 1.00 85.00 301 VAL A O 1
ATOM 2489 N N . LYS A 1 302 ? -14.413 -5.816 28.471 1.00 83.56 302 LYS A N 1
ATOM 2490 C CA . LYS A 1 302 ? -15.460 -6.563 29.194 1.00 83.56 302 LYS A CA 1
ATOM 2491 C C . LYS A 1 302 ? -16.854 -6.339 28.607 1.00 83.56 302 LYS A C 1
ATOM 2493 O O . LYS A 1 302 ? -17.663 -7.260 28.527 1.00 83.56 302 LYS A O 1
ATOM 2498 N N . LYS A 1 303 ? -17.169 -5.101 28.217 1.00 82.06 303 LYS A N 1
ATOM 2499 C CA . LYS A 1 303 ? -18.469 -4.740 27.635 1.00 82.06 303 LYS A CA 1
ATOM 2500 C C . LYS A 1 303 ? -18.689 -5.410 26.282 1.00 82.06 303 LYS A C 1
ATOM 2502 O O . LYS A 1 303 ? -19.820 -5.802 26.002 1.00 82.06 303 LYS A O 1
ATOM 2507 N N . VAL A 1 304 ? -17.649 -5.513 25.458 1.00 82.50 304 VAL A N 1
ATOM 2508 C CA . VAL A 1 304 ? -17.721 -6.209 24.171 1.00 82.50 304 VAL A CA 1
ATOM 2509 C C . VAL A 1 304 ? -17.856 -7.713 24.402 1.00 82.50 304 VAL A C 1
ATOM 2511 O O . VAL A 1 304 ? -18.815 -8.292 23.909 1.00 82.50 304 VAL A O 1
ATOM 2514 N N . GLU A 1 305 ? -16.998 -8.323 25.224 1.00 81.81 305 GLU A N 1
ATOM 2515 C CA . GLU A 1 305 ? -17.051 -9.763 25.535 1.00 81.81 305 GLU A CA 1
ATOM 2516 C C . GLU A 1 305 ? -18.437 -10.194 26.045 1.00 81.81 305 GLU A C 1
ATOM 2518 O O . GLU A 1 305 ? -19.019 -11.147 25.536 1.00 81.81 305 GLU A O 1
ATOM 2523 N N . ASN A 1 306 ? -19.041 -9.428 26.959 1.00 78.19 306 ASN A N 1
ATOM 2524 C CA . ASN A 1 306 ? -20.377 -9.722 27.492 1.00 78.19 306 ASN A CA 1
ATOM 2525 C C . ASN A 1 306 ? -21.519 -9.577 26.470 1.00 78.19 306 ASN A C 1
ATOM 2527 O O . ASN A 1 306 ? -22.603 -10.126 26.682 1.00 78.19 306 ASN A O 1
ATOM 2531 N N . LYS A 1 307 ? -21.324 -8.791 25.406 1.00 69.81 307 LYS A N 1
ATOM 2532 C CA . LYS A 1 307 ? -22.323 -8.573 24.347 1.00 69.81 307 LYS A CA 1
ATOM 2533 C C . LYS A 1 307 ? -22.173 -9.552 23.184 1.00 69.81 307 LYS A C 1
ATOM 2535 O O . LYS A 1 307 ? -23.158 -9.772 22.495 1.00 69.81 307 LYS A O 1
ATOM 2540 N N . SER A 1 308 ? -20.987 -10.126 22.995 1.00 58.66 308 SER A N 1
ATOM 2541 C CA . SER A 1 308 ? -20.698 -11.109 21.944 1.00 58.66 308 SER A CA 1
ATOM 2542 C C . SER A 1 308 ? -21.102 -12.547 22.314 1.00 58.66 308 SER A C 1
ATOM 2544 O O . SER A 1 308 ? -21.098 -13.409 21.448 1.00 58.66 308 SER A O 1
ATOM 2546 N N . ILE A 1 309 ? -21.426 -12.820 23.588 1.00 52.31 309 ILE A N 1
ATOM 2547 C CA . ILE A 1 309 ? -21.776 -14.160 24.121 1.00 52.31 309 ILE A CA 1
ATOM 2548 C C . ILE A 1 309 ? -23.313 -14.388 24.185 1.00 52.31 309 ILE A C 1
ATOM 2550 O O . ILE A 1 309 ? -23.784 -15.374 24.748 1.00 52.31 309 ILE A O 1
ATOM 2554 N N . LYS A 1 310 ? -24.130 -13.493 23.617 1.00 41.19 310 LYS A N 1
ATOM 2555 C CA . LYS A 1 310 ? -25.598 -13.636 23.549 1.00 41.19 310 LYS A CA 1
ATOM 2556 C C . LYS A 1 310 ? -26.083 -13.726 22.115 1.00 41.19 310 LYS A C 1
ATOM 2558 O O . LYS A 1 310 ? -27.052 -14.486 21.904 1.00 41.19 310 LYS A O 1
#

Sequence (310 aa):
MEKVKISKSYNLENESFIINYEGIT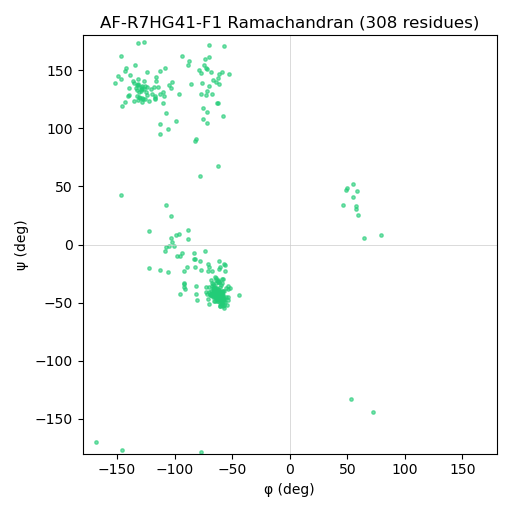EINNNDLSDVNNLLTDFVNNHNRVDMVTNVRILATIFKNFNNMKLEVFSHYNGVSENIRYKNDELLYYEKVIISKGCKFEYNNLNGIKFECDKQGSKVVISLLTEMVEQLYFLNQFKKYDLNTDDKILIEIYRLFYNENPDFSDKNINIKIQTMMSILVQFNISLSEYSFTLWKNSKIPTSEDLNMQINKLYSFGKIKNEDNYIVLSEEAKMVIKTVSKSLNELINNNENFLEKLMLISRIIYISRYRISLDTDIQEIAKIAEVSQEDVLLCRSLVKKVENKSIK